Protein AF-0000000077157329 (afdb_homodimer)

Radius of gyration: 25.88 Å; Cα contacts (8 Å, |Δi|>4): 685; chains: 2; bounding box: 87×64×44 Å

Organism: Nitrosopumilus maritimus (strain SCM1) (NCBI:txid436308)

Nearest PDB structures (foldseek):
  1ob8-assembly2_B  TM=8.540E-01  e=1.069E-06  Saccharolobus solfataricus
  1ob9-assembly1_A-2  TM=8.347E-01  e=1.069E-06  Saccharolobus solfataricus
  1ob8-assembly1_A  TM=8.730E-01  e=2.863E-06  Saccharolobus solfataricus
  4tkd-assembly1_C  TM=6.634E-01  e=8.159E-06  Saccharolobus solfataricus P2
  3ebc-assembly1_A  TM=4.817E-01  e=4.711E-01  Haemophilus influenzae

Structure (mmCIF, N/CA/C/O backbone):
data_AF-0000000077157329-model_v1
#
loop_
_entity.id
_entity.type
_entity.pdbx_description
1 polymer 'Resolvase, Holliday junction-type'
#
loop_
_atom_site.group_PDB
_atom_site.id
_atom_site.type_symbol
_atom_site.label_atom_id
_atom_site.label_alt_id
_atom_site.label_comp_id
_atom_site.label_asym_id
_atom_site.label_entity_id
_atom_site.label_seq_id
_atom_site.pdbx_PDB_ins_code
_atom_site.Cartn_x
_atom_site.Cartn_y
_atom_site.Cartn_z
_atom_site.occupancy
_atom_site.B_iso_or_equiv
_atom_site.auth_seq_id
_atom_site.auth_comp_id
_atom_site.auth_asym_id
_atom_site.auth_atom_id
_atom_site.pdbx_PDB_model_num
ATOM 1 N N . MET A 1 1 ? 62.406 23.844 -23.891 1 28.19 1 MET A N 1
ATOM 2 C CA . MET A 1 1 ? 60.938 23.938 -23.719 1 28.19 1 MET A CA 1
ATOM 3 C C . MET A 1 1 ? 60.344 22.594 -23.359 1 28.19 1 MET A C 1
ATOM 5 O O . MET A 1 1 ? 60.188 21.719 -24.219 1 28.19 1 MET A O 1
ATOM 9 N N . ARG A 1 2 ? 60.594 22 -22.125 1 33.44 2 ARG A N 1
ATOM 10 C CA . ARG A 1 2 ? 60.188 20.688 -21.594 1 33.44 2 ARG A CA 1
ATOM 11 C C . ARG A 1 2 ? 58.688 20.594 -21.406 1 33.44 2 ARG A C 1
ATOM 13 O O . ARG A 1 2 ? 58.094 21.438 -20.75 1 33.44 2 ARG A O 1
ATOM 20 N N . SER A 1 3 ? 57.938 19.938 -22.391 1 34.59 3 SER A N 1
ATOM 21 C CA . SER A 1 3 ? 56.5 19.641 -22.453 1 34.59 3 SER A CA 1
ATOM 22 C C . SER A 1 3 ? 56.031 18.844 -21.25 1 34.59 3 SER A C 1
ATOM 24 O O . SER A 1 3 ? 56.562 17.75 -20.984 1 34.59 3 SER A O 1
ATOM 26 N N . ARG A 1 4 ? 55.594 19.469 -20.078 1 38.59 4 ARG A N 1
ATOM 27 C CA . ARG A 1 4 ? 54.969 18.891 -18.906 1 38.59 4 ARG A CA 1
ATOM 28 C C . ARG A 1 4 ? 53.688 18.141 -19.281 1 38.59 4 ARG A C 1
ATOM 30 O O . ARG A 1 4 ? 52.75 18.734 -19.766 1 38.59 4 ARG A O 1
ATOM 37 N N . THR A 1 5 ? 53.781 16.875 -19.797 1 37.41 5 THR A N 1
ATOM 38 C CA . THR A 1 5 ? 52.656 15.992 -20.047 1 37.41 5 THR A CA 1
ATOM 39 C C . THR A 1 5 ? 51.875 15.734 -18.766 1 37.41 5 THR A C 1
ATOM 41 O O . THR A 1 5 ? 52.406 15.172 -17.812 1 37.41 5 THR A O 1
ATOM 44 N N . VAL A 1 6 ? 50.969 16.625 -18.391 1 38.06 6 VAL A N 1
ATOM 45 C CA . VAL A 1 6 ? 50.031 16.422 -17.281 1 38.06 6 VAL A CA 1
ATOM 46 C C . VAL A 1 6 ? 49.25 15.125 -17.5 1 38.06 6 VAL A C 1
ATOM 48 O O . VAL A 1 6 ? 48.562 14.977 -18.5 1 38.06 6 VAL A O 1
ATOM 51 N N . THR A 1 7 ? 49.75 13.969 -17 1 36.75 7 THR A N 1
ATOM 52 C CA . THR A 1 7 ? 49.031 12.688 -16.953 1 36.75 7 THR A CA 1
ATOM 53 C C . THR A 1 7 ? 47.719 12.82 -16.172 1 36.75 7 THR A C 1
ATOM 55 O O . THR A 1 7 ? 47.75 13.102 -14.969 1 36.75 7 THR A O 1
ATOM 58 N N . ILE A 1 8 ? 46.688 13.305 -16.75 1 39.06 8 ILE A N 1
ATOM 59 C CA . ILE A 1 8 ? 45.344 13.266 -16.188 1 39.06 8 ILE A CA 1
ATOM 60 C C . ILE A 1 8 ? 45 11.844 -15.742 1 39.06 8 ILE A C 1
ATOM 62 O O . ILE A 1 8 ? 45.031 10.914 -16.562 1 39.06 8 ILE A O 1
ATOM 66 N N . SER A 1 9 ? 45.344 11.438 -14.523 1 31.28 9 SER A N 1
ATOM 67 C CA . SER A 1 9 ? 44.875 10.164 -13.984 1 31.28 9 SER A CA 1
ATOM 68 C C . SER A 1 9 ? 43.344 10.109 -13.984 1 31.28 9 SER A C 1
ATOM 70 O O . SER A 1 9 ? 42.688 11.008 -13.453 1 31.28 9 SER A O 1
ATOM 72 N N . LYS A 1 10 ? 42.75 9.578 -15.062 1 36 10 LYS A N 1
ATOM 73 C CA . LYS A 1 10 ? 41.344 9.266 -15.141 1 36 10 LYS A CA 1
ATOM 74 C C . LYS A 1 10 ? 40.844 8.609 -13.852 1 36 10 LYS A C 1
ATOM 76 O O . LYS A 1 10 ? 41.438 7.621 -13.391 1 36 10 LYS A O 1
ATOM 81 N N . LEU A 1 11 ? 40.281 9.312 -12.891 1 36.22 11 LEU A N 1
ATOM 82 C CA . LEU A 1 11 ? 39.531 8.773 -11.758 1 36.22 11 LEU A CA 1
ATOM 83 C C . LEU A 1 11 ? 38.719 7.543 -12.172 1 36.22 11 LEU A C 1
ATOM 85 O O . LEU A 1 11 ? 37.938 7.602 -13.109 1 36.22 11 LEU A O 1
ATOM 89 N N . SER A 1 12 ? 39.281 6.441 -11.945 1 33.22 12 SER A N 1
ATOM 90 C CA . SER A 1 12 ? 38.656 5.152 -12.219 1 33.22 12 SER A CA 1
ATOM 91 C C . SER A 1 12 ? 37.188 5.148 -11.797 1 33.22 12 SER A C 1
ATOM 93 O O . SER A 1 12 ? 36.875 5.586 -10.695 1 33.22 12 SER A O 1
ATOM 95 N N . LYS A 1 13 ? 36.281 5.391 -12.648 1 42.12 13 LYS A N 1
ATOM 96 C CA . LYS A 1 13 ? 34.875 5.082 -12.406 1 42.12 13 LYS A CA 1
ATOM 97 C C . LYS A 1 13 ? 34.719 3.934 -11.406 1 42.12 13 LYS A C 1
ATOM 99 O O . LYS A 1 13 ? 35.312 2.867 -11.594 1 42.12 13 LYS A O 1
ATOM 104 N N . LYS A 1 14 ? 34.5 4.219 -10.188 1 45.69 14 LYS A N 1
ATOM 105 C CA . LYS A 1 14 ? 34.188 3.189 -9.203 1 45.69 14 LYS A CA 1
ATOM 106 C C . LYS A 1 14 ? 33.375 2.047 -9.844 1 45.69 14 LYS A C 1
ATOM 108 O O . LYS A 1 14 ? 32.281 2.248 -10.328 1 45.69 14 LYS A O 1
ATOM 113 N N . THR A 1 15 ? 34 1.077 -10.539 1 44.94 15 THR A N 1
ATOM 114 C CA . THR A 1 15 ? 33.438 -0.143 -11.125 1 44.94 15 THR A CA 1
ATOM 115 C C . THR A 1 15 ? 32.531 -0.853 -10.148 1 44.94 15 THR A C 1
ATOM 117 O O . THR A 1 15 ? 32.938 -1.208 -9.039 1 44.94 15 THR A O 1
ATOM 120 N N . LYS A 1 16 ? 31.312 -0.569 -10.25 1 58.34 16 LYS A N 1
ATOM 121 C CA . LYS A 1 16 ? 30.406 -1.387 -9.453 1 58.34 16 LYS A CA 1
ATOM 122 C C . LYS A 1 16 ? 30.859 -2.842 -9.414 1 58.34 16 LYS A C 1
ATOM 124 O O . LYS A 1 16 ? 31.234 -3.408 -10.445 1 58.34 16 LYS A O 1
ATOM 129 N N . THR A 1 17 ? 31.203 -3.383 -8.211 1 65.62 17 THR A N 1
ATOM 130 C CA . THR A 1 17 ? 31.594 -4.77 -7.984 1 65.62 17 THR A CA 1
ATOM 131 C C . THR A 1 17 ? 30.562 -5.723 -8.578 1 65.62 17 THR A C 1
ATOM 133 O O . THR A 1 17 ? 29.422 -5.336 -8.812 1 65.62 17 THR A O 1
ATOM 136 N N . ASN A 1 18 ? 30.906 -6.715 -9.289 1 64.19 18 ASN A N 1
ATOM 137 C CA . ASN A 1 18 ? 30.078 -7.785 -9.828 1 64.19 18 ASN A CA 1
ATOM 138 C C . ASN A 1 18 ? 28.875 -8.07 -8.922 1 64.19 18 ASN A C 1
ATOM 140 O O . ASN A 1 18 ? 27.781 -8.352 -9.406 1 64.19 18 ASN A O 1
ATOM 144 N N . ASN A 1 19 ? 29.016 -7.828 -7.73 1 72.69 19 ASN A N 1
ATOM 145 C CA . ASN A 1 19 ? 27.953 -8.086 -6.758 1 72.69 19 ASN A CA 1
ATOM 146 C C . ASN A 1 19 ? 26.875 -7.02 -6.809 1 72.69 19 ASN A C 1
ATOM 148 O O . ASN A 1 19 ? 25.688 -7.324 -6.68 1 72.69 19 ASN A O 1
ATOM 152 N N . GLN A 1 20 ? 27.344 -5.848 -7.051 1 74.81 20 GLN A N 1
ATOM 153 C CA . GLN A 1 20 ? 26.391 -4.746 -7.125 1 74.81 20 GLN A CA 1
ATOM 154 C C . GLN A 1 20 ? 25.516 -4.84 -8.375 1 74.81 20 GLN A C 1
ATOM 156 O O . GLN A 1 20 ? 24.312 -4.57 -8.328 1 74.81 20 GLN A O 1
ATOM 161 N N . LYS A 1 21 ? 26.234 -5.227 -9.422 1 77.06 21 LYS A N 1
ATOM 162 C CA . LYS A 1 21 ? 25.5 -5.387 -10.68 1 77.06 21 LYS A CA 1
ATOM 163 C C . LYS A 1 21 ? 24.484 -6.512 -10.586 1 77.06 21 LYS A C 1
ATOM 165 O O . LYS A 1 21 ? 23.359 -6.375 -11.07 1 77.06 21 LYS A O 1
ATOM 170 N N . ALA A 1 22 ? 24.891 -7.605 -9.945 1 77.88 22 ALA A N 1
ATOM 171 C CA . ALA A 1 22 ? 24 -8.742 -9.773 1 77.88 22 ALA A CA 1
ATOM 172 C C . ALA A 1 22 ? 22.797 -8.367 -8.922 1 77.88 22 ALA A C 1
ATOM 174 O O . ALA A 1 22 ? 21.656 -8.773 -9.211 1 77.88 22 ALA A O 1
ATOM 175 N N . ALA A 1 23 ? 22.953 -7.617 -7.93 1 82.62 23 ALA A N 1
ATOM 176 C CA . ALA A 1 23 ? 21.875 -7.18 -7.047 1 82.62 23 ALA A CA 1
ATOM 177 C C . ALA A 1 23 ? 20.906 -6.27 -7.781 1 82.62 23 ALA A C 1
ATOM 179 O O . ALA A 1 23 ? 19.688 -6.375 -7.598 1 82.62 23 ALA A O 1
ATOM 180 N N . LYS A 1 24 ? 21.484 -5.449 -8.562 1 84.38 24 LYS A N 1
ATOM 181 C CA . LYS A 1 24 ? 20.641 -4.543 -9.344 1 84.38 24 LYS A CA 1
ATOM 182 C C . LYS A 1 24 ? 19.766 -5.312 -10.336 1 84.38 24 LYS A C 1
ATOM 184 O O . LYS A 1 24 ? 18.594 -5.004 -10.492 1 84.38 24 LYS A O 1
ATOM 189 N N . THR A 1 25 ? 20.344 -6.324 -10.953 1 84.25 25 THR A N 1
ATOM 190 C CA . THR A 1 25 ? 19.609 -7.152 -11.914 1 84.25 25 THR A CA 1
ATOM 191 C C . THR A 1 25 ? 18.484 -7.91 -11.219 1 84.25 25 THR A C 1
ATOM 193 O O . THR A 1 25 ? 17.391 -8.031 -11.766 1 84.25 25 THR A O 1
ATOM 196 N N . ARG A 1 26 ? 18.734 -8.391 -10.039 1 84 26 ARG A N 1
ATOM 197 C CA . ARG A 1 26 ? 17.719 -9.133 -9.281 1 84 26 ARG A CA 1
ATOM 198 C C . ARG A 1 26 ? 16.547 -8.227 -8.898 1 84 26 ARG A C 1
ATOM 200 O O . ARG A 1 26 ? 15.391 -8.641 -8.977 1 84 26 ARG A O 1
ATOM 207 N N . ARG A 1 27 ? 16.828 -7.023 -8.492 1 86.81 27 ARG A N 1
ATOM 208 C CA . ARG A 1 27 ? 15.789 -6.066 -8.109 1 86.81 27 ARG A CA 1
ATOM 209 C C . ARG A 1 27 ? 14.93 -5.684 -9.312 1 86.81 27 ARG A C 1
ATOM 211 O O . ARG A 1 27 ? 13.711 -5.57 -9.195 1 86.81 27 ARG A O 1
ATOM 218 N N . GLN A 1 28 ? 15.625 -5.527 -10.414 1 90.81 28 GLN A N 1
ATOM 219 C CA . GLN A 1 28 ? 14.914 -5.16 -11.633 1 90.81 28 GLN A CA 1
ATOM 220 C C . GLN A 1 28 ? 13.984 -6.281 -12.086 1 90.81 28 GLN A C 1
ATOM 222 O O . GLN A 1 28 ? 12.867 -6.023 -12.531 1 90.81 28 GLN A O 1
ATOM 227 N N . ARG A 1 29 ? 14.516 -7.469 -11.945 1 92.31 29 ARG A N 1
ATOM 228 C CA . ARG A 1 29 ? 13.711 -8.633 -12.312 1 92.31 29 ARG A CA 1
ATOM 229 C C . ARG A 1 29 ? 12.461 -8.734 -11.453 1 92.31 29 ARG A C 1
ATOM 231 O O . ARG A 1 29 ? 11.359 -8.969 -11.969 1 92.31 29 ARG A O 1
ATOM 238 N N . GLY A 1 30 ? 12.617 -8.602 -10.164 1 92.94 30 GLY A N 1
ATOM 239 C CA . GLY A 1 30 ? 11.477 -8.617 -9.266 1 92.94 30 GLY A CA 1
ATOM 240 C C . GLY A 1 30 ? 10.461 -7.539 -9.57 1 92.94 30 GLY A C 1
ATOM 241 O O . GLY A 1 30 ? 9.258 -7.805 -9.625 1 92.94 30 GLY A O 1
ATOM 242 N N . TYR A 1 31 ? 10.992 -6.395 -9.828 1 91.5 31 TYR A N 1
ATOM 243 C CA . TYR A 1 31 ? 10.117 -5.277 -10.172 1 91.5 31 TYR A CA 1
ATOM 244 C C . TYR A 1 31 ? 9.336 -5.574 -11.445 1 91.5 31 TYR A C 1
ATOM 246 O O . TYR A 1 31 ? 8.133 -5.32 -11.508 1 91.5 31 TYR A O 1
ATOM 254 N N . GLN A 1 32 ? 9.977 -6.023 -12.422 1 94.38 32 GLN A N 1
ATOM 255 C CA . GLN A 1 32 ? 9.344 -6.285 -13.711 1 94.38 32 GLN A CA 1
ATOM 256 C C . GLN A 1 32 ? 8.219 -7.309 -13.578 1 94.38 32 GLN A C 1
ATOM 258 O O . GLN A 1 32 ? 7.18 -7.188 -14.227 1 94.38 32 GLN A O 1
ATOM 263 N N . TRP A 1 33 ? 8.508 -8.273 -12.758 1 96.69 33 TRP A N 1
ATOM 264 C CA . TRP A 1 33 ? 7.48 -9.289 -12.578 1 96.69 33 TRP A CA 1
ATOM 265 C C . TRP A 1 33 ? 6.25 -8.711 -11.891 1 96.69 33 TRP A C 1
ATOM 267 O O . TRP A 1 33 ? 5.121 -8.938 -12.328 1 96.69 33 TRP A O 1
ATOM 277 N N . GLU A 1 34 ? 6.453 -7.902 -10.859 1 95.94 34 GLU A N 1
ATOM 278 C CA . GLU A 1 34 ? 5.348 -7.227 -10.188 1 95.94 34 GLU A CA 1
ATOM 279 C C . GLU A 1 34 ? 4.602 -6.305 -11.141 1 95.94 34 GLU A C 1
ATOM 281 O O . GLU A 1 34 ? 3.367 -6.285 -11.156 1 95.94 34 GLU A O 1
ATOM 286 N N . ASP A 1 35 ? 5.344 -5.625 -11.883 1 95.56 35 ASP A N 1
ATOM 287 C CA . ASP A 1 35 ? 4.758 -4.691 -12.844 1 95.56 35 ASP A CA 1
ATOM 288 C C . ASP A 1 35 ? 3.93 -5.426 -13.891 1 95.56 35 ASP A C 1
ATOM 290 O O . ASP A 1 35 ? 2.859 -4.957 -14.289 1 95.56 35 ASP A O 1
ATOM 294 N N . THR A 1 36 ? 4.422 -6.555 -14.344 1 97.38 36 THR A N 1
ATOM 295 C CA . THR A 1 36 ? 3.701 -7.379 -15.305 1 97.38 36 THR A CA 1
ATOM 296 C C . THR A 1 36 ? 2.363 -7.836 -14.734 1 97.38 36 THR A C 1
ATOM 298 O O . THR A 1 36 ? 1.333 -7.754 -15.406 1 97.38 36 THR A O 1
ATOM 301 N N . LEU A 1 37 ? 2.402 -8.266 -13.508 1 97.62 37 LEU A N 1
ATOM 302 C CA . LEU A 1 37 ? 1.166 -8.688 -12.852 1 97.62 37 LEU A CA 1
ATOM 303 C C . LEU A 1 37 ? 0.162 -7.543 -12.797 1 97.62 37 LEU A C 1
ATOM 305 O O . LEU A 1 37 ? -1.007 -7.715 -13.148 1 97.62 37 LEU A O 1
ATOM 309 N N . VAL A 1 38 ? 0.625 -6.422 -12.414 1 97.25 38 VAL A N 1
ATOM 310 C CA . VAL A 1 38 ? -0.227 -5.246 -12.289 1 97.25 38 VAL A CA 1
ATOM 311 C C . VAL A 1 38 ? -0.832 -4.895 -13.648 1 97.25 38 VAL A C 1
ATOM 313 O O . VAL A 1 38 ? -2.041 -4.684 -13.758 1 97.25 38 VAL A O 1
ATOM 316 N N . LYS A 1 39 ? -0.041 -4.852 -14.625 1 98.12 39 LYS A N 1
ATOM 317 C CA . LYS A 1 39 ? -0.504 -4.52 -15.969 1 98.12 39 LYS A CA 1
ATOM 318 C C . LYS A 1 39 ? -1.54 -5.527 -16.469 1 98.12 39 LYS A C 1
ATOM 320 O O . LYS A 1 39 ? -2.543 -5.148 -17.062 1 98.12 39 LYS A O 1
ATOM 325 N N . ARG A 1 40 ? -1.279 -6.758 -16.219 1 98.5 40 ARG A N 1
ATOM 326 C CA . ARG A 1 40 ? -2.197 -7.801 -16.688 1 98.5 40 ARG A CA 1
ATOM 327 C C . ARG A 1 40 ? -3.551 -7.676 -15.984 1 98.5 40 ARG A C 1
ATOM 329 O O . ARG A 1 40 ? -4.594 -7.77 -16.641 1 98.5 40 ARG A O 1
ATOM 336 N N . PHE A 1 41 ? -3.533 -7.414 -14.742 1 98.5 41 PHE A N 1
ATOM 337 C CA . PHE A 1 41 ? -4.793 -7.203 -14.039 1 98.5 41 PHE A CA 1
ATOM 338 C C . PHE A 1 41 ? -5.516 -5.977 -14.578 1 98.5 41 PHE A C 1
ATOM 340 O O . PHE A 1 41 ? -6.719 -6.027 -14.852 1 98.5 41 PHE A O 1
ATOM 347 N N . ASN A 1 42 ? -4.746 -4.914 -14.773 1 97.94 42 ASN A N 1
ATOM 348 C CA . ASN A 1 42 ? -5.352 -3.648 -15.18 1 97.94 42 ASN A CA 1
ATOM 349 C C . ASN A 1 42 ? -5.867 -3.703 -16.609 1 97.94 42 ASN A C 1
ATOM 351 O O . ASN A 1 42 ? -6.672 -2.863 -17.016 1 97.94 42 ASN A O 1
ATOM 355 N N . ALA A 1 43 ? -5.406 -4.668 -17.344 1 98.44 43 ALA A N 1
ATOM 356 C CA . ALA A 1 43 ? -5.902 -4.871 -18.703 1 98.44 43 ALA A CA 1
ATOM 357 C C . ALA A 1 43 ? -7.137 -5.77 -18.719 1 98.44 43 ALA A C 1
ATOM 359 O O . ALA A 1 43 ? -7.77 -5.961 -19.75 1 98.44 43 ALA A O 1
ATOM 360 N N . THR A 1 44 ? -7.449 -6.398 -17.609 1 98.12 44 THR A N 1
ATOM 361 C CA . THR A 1 44 ? -8.594 -7.293 -17.453 1 98.12 44 THR A CA 1
ATOM 362 C C . THR A 1 44 ? -9.82 -6.523 -16.984 1 98.12 44 THR A C 1
ATOM 364 O O . THR A 1 44 ? -9.75 -5.746 -16.031 1 98.12 44 THR A O 1
ATOM 367 N N . PRO A 1 45 ? -10.953 -6.734 -17.625 1 97.62 45 PRO A N 1
ATOM 368 C CA . PRO A 1 45 ? -12.156 -6 -17.234 1 97.62 45 PRO A CA 1
ATOM 369 C C . PRO A 1 45 ? -12.477 -6.164 -15.75 1 97.62 45 PRO A C 1
ATOM 371 O O . PRO A 1 45 ? -12.336 -7.258 -15.195 1 97.62 45 PRO A O 1
ATOM 374 N N . ASN A 1 46 ? -12.82 -5.094 -15.078 1 97.31 46 ASN A N 1
ATOM 375 C CA . ASN A 1 46 ? -13.352 -5 -13.727 1 97.31 46 ASN A CA 1
ATOM 376 C C . ASN A 1 46 ? -12.266 -5.223 -12.68 1 97.31 46 ASN A C 1
ATOM 378 O O . ASN A 1 46 ? -12.555 -5.289 -11.484 1 97.31 46 ASN A O 1
ATOM 382 N N . TRP A 1 47 ? -11.047 -5.457 -13.125 1 98.44 47 TRP A N 1
ATOM 383 C CA . TRP A 1 47 ? -9.945 -5.602 -12.188 1 98.44 47 TRP A CA 1
ATOM 384 C C . TRP A 1 47 ? -9.109 -4.324 -12.125 1 98.44 47 TRP A C 1
ATOM 386 O O . TRP A 1 47 ? -8.953 -3.629 -13.133 1 98.44 47 TRP A O 1
ATOM 396 N N . LYS A 1 48 ? -8.648 -4.004 -10.984 1 97.88 48 LYS A N 1
ATOM 397 C CA . LYS A 1 48 ? -7.637 -2.979 -10.734 1 97.88 48 LYS A CA 1
ATOM 398 C C . LYS A 1 48 ? -6.539 -3.504 -9.812 1 97.88 48 LYS A C 1
ATOM 400 O O . LYS A 1 48 ? -6.82 -4.191 -8.828 1 97.88 48 LYS A O 1
ATOM 405 N N . ALA A 1 49 ? -5.328 -3.189 -10.141 1 96.81 49 ALA A N 1
ATOM 406 C CA . ALA A 1 49 ? -4.219 -3.672 -9.328 1 96.81 49 ALA A CA 1
ATOM 407 C C . ALA A 1 49 ? -3.18 -2.576 -9.109 1 96.81 49 ALA A C 1
ATOM 409 O O . ALA A 1 49 ? -3.084 -1.636 -9.906 1 96.81 49 ALA A O 1
ATOM 410 N N . PHE A 1 50 ? -2.455 -2.771 -8.008 1 93.31 50 PHE A N 1
ATOM 411 C CA . PHE A 1 50 ? -1.41 -1.845 -7.59 1 93.31 50 PHE A CA 1
ATOM 412 C C . PHE A 1 50 ? -0.175 -2.6 -7.117 1 93.31 50 PHE A C 1
ATOM 414 O O . PHE A 1 50 ? -0.289 -3.617 -6.43 1 93.31 50 PHE A O 1
ATOM 421 N N . ARG A 1 51 ? 0.967 -2.053 -7.512 1 93.25 51 ARG A N 1
ATOM 422 C CA . ARG A 1 51 ? 2.191 -2.516 -6.867 1 93.25 51 ARG A CA 1
ATOM 423 C C . ARG A 1 51 ? 2.391 -1.833 -5.52 1 93.25 51 ARG A C 1
ATOM 425 O O . ARG A 1 51 ? 2.371 -0.604 -5.43 1 93.25 51 ARG A O 1
ATOM 432 N N . LEU A 1 52 ? 2.516 -2.607 -4.465 1 90.25 52 LEU A N 1
ATOM 433 C CA . LEU A 1 52 ? 2.705 -2.062 -3.125 1 90.25 52 LEU A CA 1
ATOM 434 C C . LEU A 1 52 ? 4.176 -2.088 -2.73 1 90.25 52 LEU A C 1
ATOM 436 O O . LEU A 1 52 ? 4.652 -1.188 -2.035 1 90.25 52 LEU A O 1
ATOM 440 N N . GLY A 1 53 ? 5.059 -3.305 -3.189 1 72.12 53 GLY A N 1
ATOM 441 C CA . GLY A 1 53 ? 6.395 -3.783 -2.885 1 72.12 53 GLY A CA 1
ATOM 442 C C . GLY A 1 53 ? 7.352 -2.674 -2.488 1 72.12 53 GLY A C 1
ATOM 443 O O . GLY A 1 53 ? 8.289 -2.367 -3.221 1 72.12 53 GLY A O 1
ATOM 444 N N . SER A 1 54 ? 6.809 -1.707 -1.611 1 59 54 SER A N 1
ATOM 445 C CA . SER A 1 54 ? 7.781 -0.787 -1.028 1 59 54 SER A CA 1
ATOM 446 C C . SER A 1 54 ? 8.625 -1.477 0.039 1 59 54 SER A C 1
ATOM 448 O O . SER A 1 54 ? 8.242 -2.527 0.557 1 59 54 SER A O 1
ATOM 450 N N . PRO A 1 55 ? 9.906 -1.118 0.167 1 55.28 55 PRO A N 1
ATOM 451 C CA . PRO A 1 55 ? 10.797 -1.654 1.196 1 55.28 55 PRO A CA 1
ATOM 452 C C . PRO A 1 55 ? 10.086 -1.899 2.525 1 55.28 55 PRO A C 1
ATOM 454 O O . PRO A 1 55 ? 10.664 -2.504 3.434 1 55.28 55 PRO A O 1
ATOM 457 N N . SER A 1 56 ? 8.797 -1.449 2.523 1 55.78 56 SER A N 1
ATOM 458 C CA . SER A 1 56 ? 8.211 -1.631 3.846 1 55.78 56 SER A CA 1
ATOM 459 C C . SER A 1 56 ? 7.914 -3.102 4.125 1 55.78 56 SER A C 1
ATOM 461 O O . SER A 1 56 ? 7.383 -3.807 3.262 1 55.78 56 SER A O 1
ATOM 463 N N . ILE A 1 57 ? 8.383 -3.598 5.246 1 62.44 57 ILE A N 1
ATOM 464 C CA . ILE A 1 57 ? 8.32 -4.957 5.766 1 62.44 57 ILE A CA 1
ATOM 465 C C . ILE A 1 57 ? 6.863 -5.371 5.965 1 62.44 57 ILE A C 1
ATOM 467 O O . ILE A 1 57 ? 6.57 -6.539 6.23 1 62.44 57 ILE A O 1
ATOM 471 N N . ALA A 1 58 ? 5.836 -4.473 5.48 1 76.56 58 ALA A N 1
ATOM 472 C CA . ALA A 1 58 ? 4.512 -4.887 5.934 1 76.56 58 ALA A CA 1
ATOM 473 C C . ALA A 1 58 ? 3.531 -4.961 4.766 1 76.56 58 ALA A C 1
ATOM 475 O O . ALA A 1 58 ? 2.318 -5.062 4.969 1 76.56 58 ALA A O 1
ATOM 476 N N . LEU A 1 59 ? 4.102 -4.961 3.564 1 90.44 59 LEU A N 1
ATOM 477 C CA . LEU A 1 59 ? 3.172 -4.879 2.443 1 90.44 59 LEU A CA 1
ATOM 478 C C . LEU A 1 59 ? 3.324 -6.082 1.522 1 90.44 59 LEU A C 1
ATOM 480 O O . LEU A 1 59 ? 4.438 -6.551 1.284 1 90.44 59 LEU A O 1
ATOM 484 N N . PRO A 1 60 ? 2.164 -6.547 1.001 1 94.5 60 PRO A N 1
ATOM 485 C CA . PRO A 1 60 ? 2.305 -7.438 -0.155 1 94.5 60 PRO A CA 1
ATOM 486 C C . PRO A 1 60 ? 2.971 -6.754 -1.348 1 94.5 60 PRO A C 1
ATOM 488 O O . PRO A 1 60 ? 3.115 -5.527 -1.359 1 94.5 60 PRO A O 1
ATOM 491 N N . ASP A 1 61 ? 3.361 -7.598 -2.328 1 94.38 61 ASP A N 1
ATOM 492 C CA . ASP A 1 61 ? 3.988 -7.031 -3.52 1 94.38 61 ASP A CA 1
ATOM 493 C C . ASP A 1 61 ? 2.947 -6.383 -4.43 1 94.38 61 ASP A C 1
ATOM 495 O O . ASP A 1 61 ? 3.197 -5.324 -5.012 1 94.38 61 ASP A O 1
ATOM 499 N N . VAL A 1 62 ? 1.827 -7 -4.551 1 95.56 62 VAL A N 1
ATOM 500 C CA . VAL A 1 62 ? 0.773 -6.539 -5.449 1 95.56 62 VAL A CA 1
ATOM 501 C C . VAL A 1 62 ? -0.587 -6.699 -4.777 1 95.56 62 VAL A C 1
ATOM 503 O O . VAL A 1 62 ? -0.829 -7.688 -4.078 1 95.56 62 VAL A O 1
ATOM 506 N N . LEU A 1 63 ? -1.456 -5.766 -4.961 1 96.69 63 LEU A N 1
ATOM 507 C CA . LEU A 1 63 ? -2.859 -5.812 -4.566 1 96.69 63 LEU A CA 1
ATOM 508 C C . LEU A 1 63 ? -3.771 -5.711 -5.785 1 96.69 63 LEU A C 1
ATOM 510 O O . LEU A 1 63 ? -3.6 -4.824 -6.621 1 96.69 63 LEU A O 1
ATOM 514 N N . ALA A 1 64 ? -4.68 -6.664 -5.938 1 98.31 64 ALA A N 1
ATOM 515 C CA . ALA A 1 64 ? -5.652 -6.637 -7.027 1 98.31 64 ALA A CA 1
ATOM 516 C C . ALA A 1 64 ? -7.074 -6.754 -6.492 1 98.31 64 ALA A C 1
ATOM 518 O O . ALA A 1 64 ? -7.348 -7.559 -5.602 1 98.31 64 ALA A O 1
ATOM 519 N N . VAL A 1 65 ? -7.973 -5.91 -7.07 1 98.5 65 VAL A N 1
ATOM 520 C CA . VAL A 1 65 ? -9.344 -5.918 -6.566 1 98.5 65 VAL A CA 1
ATOM 521 C C . VAL A 1 65 ? -10.328 -5.961 -7.734 1 98.5 65 VAL A C 1
ATOM 523 O O . VAL A 1 65 ? -10.016 -5.488 -8.828 1 98.5 65 VAL A O 1
ATOM 526 N N . ASN A 1 66 ? -11.383 -6.613 -7.559 1 98.5 66 ASN A N 1
ATOM 527 C CA . ASN A 1 66 ? -12.57 -6.66 -8.398 1 98.5 66 ASN A CA 1
ATOM 528 C C . ASN A 1 66 ? -13.844 -6.445 -7.586 1 98.5 66 ASN A C 1
ATOM 530 O O . ASN A 1 66 ? -14.32 -7.359 -6.91 1 98.5 66 ASN A O 1
ATOM 534 N N . THR A 1 67 ? -14.398 -5.289 -7.656 1 97.62 67 THR A N 1
ATOM 535 C CA . THR A 1 67 ? -15.539 -4.934 -6.824 1 97.62 67 THR A CA 1
ATOM 536 C C . THR A 1 67 ? -16.781 -5.719 -7.238 1 97.62 67 THR A C 1
ATOM 538 O O . THR A 1 67 ? -17.531 -6.195 -6.391 1 97.62 67 THR A O 1
ATOM 541 N N . GLU A 1 68 ? -16.969 -5.84 -8.508 1 97.75 68 GLU A N 1
ATOM 542 C CA . GLU A 1 68 ? -18.156 -6.527 -9.031 1 97.75 68 GLU A CA 1
ATOM 543 C C . GLU A 1 68 ? -18.25 -7.953 -8.492 1 97.75 68 GLU A C 1
ATOM 545 O O . GLU A 1 68 ? -19.312 -8.398 -8.078 1 97.75 68 GLU A O 1
ATOM 550 N N . ASP A 1 69 ? -17.125 -8.609 -8.422 1 97.75 69 ASP A N 1
ATOM 551 C CA . ASP A 1 69 ? -17.078 -9.984 -7.938 1 97.75 69 ASP A CA 1
ATOM 552 C C . ASP A 1 69 ? -16.781 -10.031 -6.438 1 97.75 69 ASP A C 1
ATOM 554 O O . ASP A 1 69 ? -16.641 -11.109 -5.859 1 97.75 69 ASP A O 1
ATOM 558 N N . SER A 1 70 ? -16.641 -8.859 -5.82 1 98.38 70 SER A N 1
ATOM 559 C CA . SER A 1 70 ? -16.234 -8.766 -4.422 1 98.38 70 SER A CA 1
ATOM 560 C C . SER A 1 70 ? -14.992 -9.602 -4.148 1 98.38 70 SER A C 1
ATOM 562 O O . SER A 1 70 ? -14.969 -10.406 -3.217 1 98.38 70 SER A O 1
ATOM 564 N N . ALA A 1 71 ? -13.977 -9.375 -4.961 1 98.62 71 ALA A N 1
ATOM 565 C CA . ALA A 1 71 ? -12.75 -10.172 -4.867 1 98.62 71 ALA A CA 1
ATOM 566 C C . ALA A 1 71 ? -11.539 -9.289 -4.586 1 98.62 71 ALA A C 1
ATOM 568 O O . ALA A 1 71 ? -11.438 -8.18 -5.113 1 98.62 71 ALA A O 1
ATOM 569 N N . ILE A 1 72 ? -10.68 -9.75 -3.758 1 98.62 72 ILE A N 1
ATOM 570 C CA . ILE A 1 72 ? -9.398 -9.102 -3.504 1 98.62 72 ILE A CA 1
ATOM 571 C C . ILE A 1 72 ? -8.289 -10.156 -3.463 1 98.62 72 ILE A C 1
ATOM 573 O O . ILE A 1 72 ? -8.445 -11.203 -2.832 1 98.62 72 ILE A O 1
ATOM 577 N N . PHE A 1 73 ? -7.191 -9.898 -4.195 1 98.75 73 PHE A N 1
ATOM 578 C CA . PHE A 1 73 ? -6.004 -10.742 -4.176 1 98.75 73 PHE A CA 1
ATOM 579 C C . PHE A 1 73 ? -4.816 -9.992 -3.59 1 98.75 73 PHE A C 1
ATOM 581 O O . PHE A 1 73 ? -4.484 -8.891 -4.047 1 98.75 73 PHE A O 1
ATOM 588 N N . THR A 1 74 ? -4.242 -10.516 -2.549 1 98.06 74 THR A N 1
ATOM 589 C CA . THR A 1 74 ? -2.908 -10.109 -2.121 1 98.06 74 THR A CA 1
ATOM 590 C C . THR A 1 74 ? -1.846 -11.047 -2.691 1 98.06 74 THR A C 1
ATOM 592 O O . THR A 1 74 ? -1.965 -12.266 -2.58 1 98.06 74 THR A O 1
ATOM 595 N N . ILE A 1 75 ? -0.792 -10.461 -3.283 1 98 75 ILE A N 1
ATOM 596 C CA . ILE A 1 75 ? 0.054 -11.305 -4.121 1 98 75 ILE A CA 1
ATOM 597 C C . ILE A 1 75 ? 1.517 -11.125 -3.721 1 98 75 ILE A C 1
ATOM 599 O O . ILE A 1 75 ? 2.016 -10 -3.643 1 98 75 ILE A O 1
ATOM 603 N N . GLU A 1 76 ? 2.145 -12.219 -3.396 1 97.12 76 GLU A N 1
ATOM 604 C CA . GLU A 1 76 ? 3.598 -12.297 -3.289 1 97.12 76 GLU A CA 1
ATOM 605 C C . GLU A 1 76 ? 4.219 -12.844 -4.57 1 97.12 76 GLU A C 1
ATOM 607 O O . GLU A 1 76 ? 3.92 -13.961 -4.984 1 97.12 76 GLU A O 1
ATOM 612 N N . ALA A 1 77 ? 5.082 -12.016 -5.172 1 97.19 77 ALA A N 1
ATOM 613 C CA . ALA A 1 77 ? 5.617 -12.352 -6.488 1 97.19 77 ALA A CA 1
ATOM 614 C C . ALA A 1 77 ? 7.094 -12.734 -6.402 1 97.19 77 ALA A C 1
ATOM 616 O O . ALA A 1 77 ? 7.887 -12.031 -5.777 1 97.19 77 ALA A O 1
ATOM 617 N N . LYS A 1 78 ? 7.449 -13.922 -6.961 1 97.06 78 LYS A N 1
ATOM 618 C CA . LYS A 1 78 ? 8.828 -14.391 -7.059 1 97.06 78 LYS A CA 1
ATOM 619 C C . LYS A 1 78 ? 9.203 -14.703 -8.508 1 97.06 78 LYS A C 1
ATOM 621 O O . LYS A 1 78 ? 8.438 -15.352 -9.227 1 97.06 78 LYS A O 1
ATOM 626 N N . SER A 1 79 ? 10.328 -14.125 -8.898 1 97.31 79 SER A N 1
ATOM 627 C CA . SER A 1 79 ? 10.867 -14.445 -10.219 1 97.31 79 SER A CA 1
ATOM 628 C C . SER A 1 79 ? 12.359 -14.75 -10.156 1 97.31 79 SER A C 1
ATOM 630 O O . SER A 1 79 ? 13.07 -14.211 -9.305 1 97.31 79 SER A O 1
ATOM 632 N N . GLY A 1 80 ? 12.711 -15.672 -11.055 1 96.44 80 GLY A N 1
ATOM 633 C CA . GLY A 1 80 ? 14.133 -15.953 -11.039 1 96.44 80 GLY A CA 1
ATOM 634 C C . GLY A 1 80 ? 14.555 -16.969 -12.086 1 96.44 80 GLY A C 1
ATOM 635 O O . GLY A 1 80 ? 13.711 -17.484 -12.836 1 96.44 80 GLY A O 1
ATOM 636 N N . THR A 1 81 ? 15.875 -17.234 -12.062 1 95.81 81 THR A N 1
ATOM 637 C CA . THR A 1 81 ? 16.469 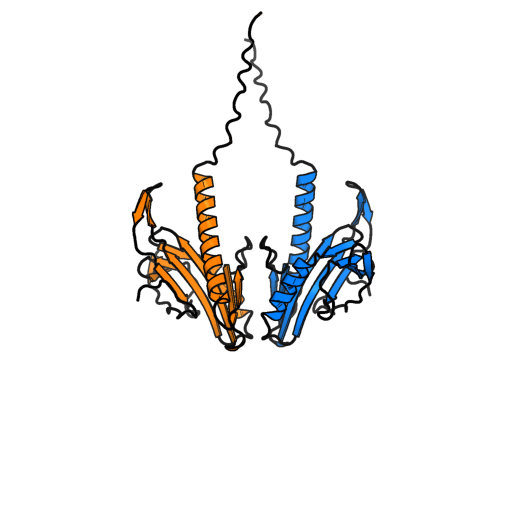-18.141 -13.039 1 95.81 81 THR A CA 1
ATOM 638 C C . THR A 1 81 ? 16.797 -19.484 -12.398 1 95.81 81 THR A C 1
ATOM 640 O O . THR A 1 81 ? 17.188 -20.438 -13.086 1 95.81 81 THR A O 1
ATOM 643 N N . SER A 1 82 ? 16.578 -19.578 -11.094 1 95.5 82 SER A N 1
ATOM 644 C CA . SER A 1 82 ? 16.844 -20.844 -10.391 1 95.5 82 SER A CA 1
ATOM 645 C C . SER A 1 82 ? 15.734 -21.859 -10.656 1 95.5 82 SER A C 1
ATOM 647 O O . SER A 1 82 ? 14.75 -21.547 -11.336 1 95.5 82 SER A O 1
ATOM 649 N N . THR A 1 83 ? 16.062 -23.094 -10.203 1 96.69 83 THR A N 1
ATOM 650 C CA . THR A 1 83 ? 15.078 -24.156 -10.375 1 96.69 83 THR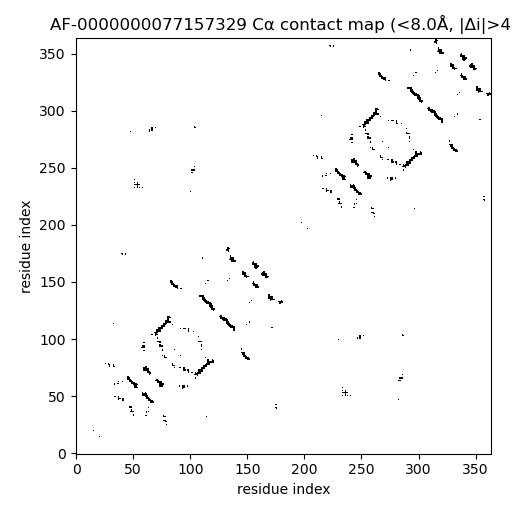 A CA 1
ATOM 651 C C . THR A 1 83 ? 14.109 -24.203 -9.195 1 96.69 83 THR A C 1
ATOM 653 O O . THR A 1 83 ? 13.195 -25.031 -9.164 1 96.69 83 THR A O 1
ATOM 656 N N . SER A 1 84 ? 14.305 -23.359 -8.211 1 97.12 84 SER A N 1
ATOM 657 C CA . SER A 1 84 ? 13.445 -23.234 -7.043 1 97.12 84 SER A CA 1
ATOM 658 C C . SER A 1 84 ? 13.359 -21.781 -6.578 1 97.12 84 SER A C 1
ATOM 660 O O . SER A 1 84 ? 14.359 -21.062 -6.594 1 97.12 84 SER A O 1
ATOM 662 N N . LEU A 1 85 ? 12.195 -21.375 -6.242 1 97.75 85 LEU A N 1
ATOM 663 C CA . LEU A 1 85 ? 11.953 -20.016 -5.75 1 97.75 85 LEU A CA 1
ATOM 664 C C . LEU A 1 85 ? 11.344 -20.047 -4.355 1 97.75 85 LEU A C 1
ATOM 666 O O . LEU A 1 85 ? 10.242 -20.562 -4.164 1 97.75 85 LEU A O 1
ATOM 670 N N . PRO A 1 86 ? 12.008 -19.516 -3.416 1 96.94 86 PRO A N 1
ATOM 671 C CA . PRO A 1 86 ? 11.5 -19.531 -2.043 1 96.94 86 PRO A CA 1
ATOM 672 C C . PRO A 1 86 ? 10.562 -18.359 -1.742 1 96.94 86 PRO A C 1
ATOM 674 O O . PRO A 1 86 ? 10.711 -17.281 -2.32 1 96.94 86 PRO A O 1
ATOM 677 N N . VAL A 1 87 ? 9.625 -18.562 -0.878 1 96.75 87 VAL A N 1
ATOM 678 C CA . VAL A 1 87 ? 8.797 -17.547 -0.258 1 96.75 87 VAL A CA 1
ATOM 679 C C . VAL A 1 87 ? 8.898 -17.641 1.263 1 96.75 87 VAL A C 1
ATOM 681 O O . VAL A 1 87 ? 8.383 -18.578 1.866 1 96.75 87 VAL A O 1
ATOM 684 N N . PRO A 1 88 ? 9.539 -16.719 1.856 1 95.12 88 PRO A N 1
ATOM 685 C CA . PRO A 1 88 ? 9.617 -16.719 3.318 1 95.12 88 PRO A CA 1
ATOM 686 C C . PRO A 1 88 ? 8.25 -16.625 3.982 1 95.12 88 PRO A C 1
ATOM 688 O O . PRO A 1 88 ? 7.355 -15.945 3.463 1 95.12 88 PRO A O 1
ATOM 691 N N . TYR A 1 89 ? 8.109 -17.203 5.188 1 95.81 89 TYR A N 1
ATOM 692 C CA . TYR A 1 89 ? 6.832 -17.281 5.883 1 95.81 89 TYR A CA 1
ATOM 693 C C . TYR A 1 89 ? 6.285 -15.898 6.168 1 95.81 89 TYR A C 1
ATOM 695 O O . TYR A 1 89 ? 5.07 -15.68 6.141 1 95.81 89 TYR A O 1
ATOM 703 N N . ASP A 1 90 ? 7.16 -14.961 6.52 1 94.62 90 ASP A N 1
ATOM 704 C CA . ASP A 1 90 ? 6.723 -13.625 6.918 1 94.62 90 ASP A CA 1
ATOM 705 C C . ASP A 1 90 ? 6.031 -12.906 5.758 1 94.62 90 ASP A C 1
ATOM 707 O O . ASP A 1 90 ? 5.152 -12.07 5.977 1 94.62 90 ASP A O 1
ATOM 711 N N . GLN A 1 91 ? 6.434 -13.172 4.508 1 95.06 91 GLN A N 1
ATOM 712 C CA . GLN A 1 91 ? 5.793 -12.57 3.342 1 95.06 91 GLN A CA 1
ATOM 713 C C . GLN A 1 91 ? 4.398 -13.141 3.121 1 95.06 91 GLN A C 1
ATOM 715 O O . GLN A 1 91 ? 3.494 -12.438 2.668 1 95.06 91 GLN A O 1
ATOM 720 N N . ILE A 1 92 ? 4.266 -14.375 3.457 1 96.38 92 ILE A N 1
ATOM 721 C CA . ILE A 1 92 ? 2.945 -14.992 3.391 1 96.38 92 ILE A CA 1
ATOM 722 C C . ILE A 1 92 ? 2.039 -14.398 4.465 1 96.38 92 ILE A C 1
ATOM 724 O O . ILE A 1 92 ? 0.887 -14.055 4.195 1 96.38 92 ILE A O 1
ATOM 728 N N . GLU A 1 93 ? 2.6 -14.258 5.613 1 95.5 93 GLU A N 1
ATOM 729 C CA . GLU A 1 93 ? 1.861 -13.688 6.738 1 95.5 93 GLU A CA 1
ATOM 730 C C . GLU A 1 93 ? 1.358 -12.289 6.414 1 95.5 93 GLU A C 1
ATOM 732 O O . GLU A 1 93 ? 0.226 -11.93 6.75 1 95.5 93 GLU A O 1
ATOM 737 N N . ARG A 1 94 ? 2.184 -11.547 5.77 1 94 94 ARG A N 1
ATOM 738 C CA . ARG A 1 94 ? 1.809 -10.18 5.406 1 94 94 ARG A CA 1
ATOM 739 C C . ARG A 1 94 ? 0.619 -10.18 4.453 1 94 94 ARG A C 1
ATOM 741 O O . ARG A 1 94 ? -0.324 -9.406 4.633 1 94 94 ARG A O 1
ATOM 748 N N . CYS A 1 95 ? 0.694 -11.039 3.508 1 96.31 95 CYS A N 1
ATOM 749 C CA . CYS A 1 95 ? -0.415 -11.141 2.568 1 96.31 95 CYS A CA 1
ATOM 750 C C . CYS A 1 95 ? -1.698 -11.547 3.279 1 96.31 95 CYS A C 1
ATOM 752 O O . CYS A 1 95 ? -2.771 -11.016 2.99 1 96.31 95 CYS A O 1
ATOM 754 N N . LEU A 1 96 ? -1.528 -12.477 4.211 1 97 96 LEU A N 1
ATOM 755 C CA . LEU A 1 96 ? -2.686 -12.969 4.949 1 97 96 LEU A CA 1
ATOM 756 C C . LEU A 1 96 ? -3.303 -11.859 5.797 1 97 96 LEU A C 1
ATOM 758 O O . LEU A 1 96 ? -4.527 -11.75 5.879 1 97 96 LEU A O 1
ATOM 762 N N . GLU A 1 97 ? -2.459 -11.102 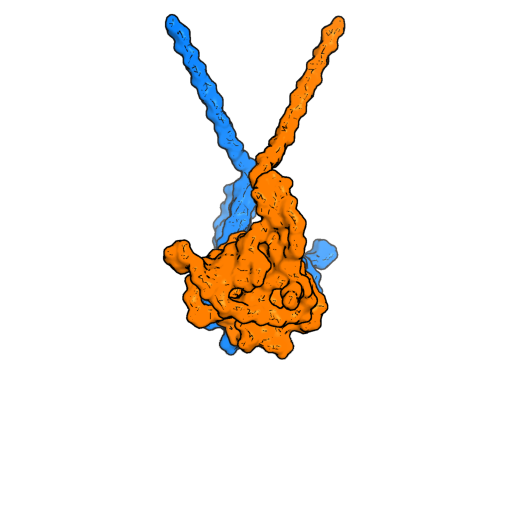6.359 1 95.25 97 GLU A N 1
ATOM 763 C CA . GLU A 1 97 ? -2.941 -10 7.188 1 95.25 97 GLU A CA 1
ATOM 764 C C . GLU A 1 97 ? -3.791 -9.023 6.371 1 95.25 97 GLU A C 1
ATOM 766 O O . GLU A 1 97 ? -4.852 -8.586 6.824 1 95.25 97 GLU A O 1
ATOM 771 N N . TRP A 1 98 ? -3.383 -8.758 5.203 1 95.75 98 TRP A N 1
ATOM 772 C CA . TRP A 1 98 ? -4.137 -7.852 4.344 1 95.75 98 TRP A CA 1
ATOM 773 C C . TRP A 1 98 ? -5.449 -8.484 3.902 1 95.75 98 TRP A C 1
ATOM 775 O O . TRP A 1 98 ? -6.492 -7.828 3.904 1 95.75 98 TRP A O 1
ATOM 785 N N . ALA A 1 99 ? -5.336 -9.703 3.541 1 96.88 99 ALA A N 1
ATOM 786 C CA . ALA A 1 99 ? -6.555 -10.398 3.139 1 96.88 99 ALA A CA 1
ATOM 787 C C . ALA A 1 99 ? -7.578 -10.414 4.27 1 96.88 99 ALA A C 1
ATOM 789 O O . ALA A 1 99 ? -8.773 -10.234 4.035 1 96.88 99 ALA A O 1
ATOM 790 N N . LYS A 1 100 ? -7.105 -10.602 5.453 1 96 100 LYS A N 1
ATOM 791 C CA . LYS A 1 100 ? -7.984 -10.648 6.617 1 96 100 LYS A CA 1
ATOM 792 C C . LYS A 1 100 ? -8.555 -9.266 6.934 1 96 100 LYS A C 1
ATOM 794 O O . LYS A 1 100 ? -9.688 -9.148 7.398 1 96 100 LYS A O 1
ATOM 799 N N . THR A 1 101 ? -7.785 -8.273 6.668 1 96.19 101 THR A N 1
ATOM 800 C CA . THR A 1 101 ? -8.18 -6.902 6.961 1 96.19 101 THR A CA 1
ATOM 801 C C . THR A 1 101 ? -9.312 -6.453 6.035 1 96.19 101 THR A C 1
ATOM 803 O O . THR A 1 101 ? -10.266 -5.809 6.473 1 96.19 101 THR A O 1
ATOM 806 N N . PHE A 1 102 ? -9.203 -6.824 4.785 1 97.5 102 PHE A N 1
ATOM 807 C CA . PHE A 1 102 ? -10.195 -6.391 3.805 1 97.5 102 PHE A CA 1
ATOM 808 C C . PHE A 1 102 ? -11.336 -7.395 3.707 1 97.5 102 PHE A C 1
ATOM 810 O O . PHE A 1 102 ? -11.656 -7.871 2.619 1 97.5 102 PHE A O 1
ATOM 817 N N . ASP A 1 103 ? -11.961 -7.57 4.82 1 96.75 103 ASP A N 1
ATOM 818 C CA . ASP A 1 103 ? -12.953 -8.633 4.926 1 96.75 103 ASP A CA 1
ATOM 819 C C . ASP A 1 103 ? -14.305 -8.172 4.375 1 96.75 103 ASP A C 1
ATOM 821 O O . ASP A 1 103 ? -15.273 -8.938 4.387 1 96.75 103 ASP A O 1
ATOM 825 N N . ILE A 1 104 ? -14.352 -7 3.83 1 97.75 104 ILE A N 1
ATOM 826 C CA . ILE A 1 104 ? -15.547 -6.562 3.115 1 97.75 104 ILE A CA 1
ATOM 827 C C . ILE A 1 104 ? -15.672 -7.328 1.802 1 97.75 104 ILE A C 1
ATOM 829 O O . ILE A 1 104 ? -16.766 -7.465 1.259 1 97.75 104 ILE A O 1
ATOM 833 N N . TYR A 1 105 ? -14.562 -7.793 1.311 1 98.12 105 TYR A N 1
ATOM 834 C CA . TYR A 1 105 ? -14.555 -8.633 0.118 1 98.12 105 TYR A CA 1
ATOM 835 C C . TYR A 1 105 ? -14.883 -10.078 0.465 1 98.12 105 TYR A C 1
ATOM 837 O O . TYR A 1 105 ? -14.352 -10.625 1.43 1 98.12 105 TYR A O 1
ATOM 845 N N . LYS A 1 106 ? -15.703 -10.625 -0.344 1 98.25 106 LYS A N 1
ATOM 846 C CA . LYS A 1 106 ? -16.141 -11.992 -0.078 1 98.25 106 LYS A CA 1
ATOM 847 C C . LYS A 1 106 ? -15.102 -13.008 -0.536 1 98.25 106 LYS A C 1
ATOM 849 O O . LYS A 1 106 ? -14.828 -13.984 0.162 1 98.25 106 LYS A O 1
ATOM 854 N N . LYS A 1 107 ? -14.578 -12.742 -1.691 1 98.31 107 LYS A N 1
ATOM 855 C CA . LYS A 1 107 ? -13.547 -13.609 -2.24 1 98.31 107 LYS A CA 1
ATOM 856 C C . LYS A 1 107 ? -12.156 -13.039 -1.986 1 98.31 107 LYS A C 1
ATOM 858 O O . LYS A 1 107 ? -11.742 -12.078 -2.641 1 98.31 107 LYS A O 1
ATOM 863 N N . ARG A 1 108 ? -11.445 -13.633 -1.034 1 98.56 108 ARG A N 1
ATOM 864 C CA . ARG A 1 108 ? -10.109 -13.172 -0.671 1 98.56 108 ARG A CA 1
ATOM 865 C C . ARG A 1 108 ? -9.078 -14.273 -0.884 1 98.56 108 ARG A C 1
ATOM 867 O O . ARG A 1 108 ? -9.219 -15.375 -0.348 1 98.56 108 ARG A O 1
ATOM 874 N N . LYS A 1 109 ? -8.094 -13.961 -1.696 1 98.5 109 LYS A N 1
ATOM 875 C CA . LYS A 1 109 ? -7.062 -14.953 -1.98 1 98.5 109 LYS A CA 1
ATOM 876 C C . LYS A 1 109 ? -5.668 -14.391 -1.726 1 98.5 109 LYS A C 1
ATOM 878 O O . LYS A 1 109 ? -5.383 -13.242 -2.07 1 98.5 109 LYS A O 1
ATOM 883 N N . VAL A 1 110 ? -4.883 -15.164 -1.054 1 98.5 110 VAL A N 1
ATOM 884 C CA . VAL A 1 110 ? -3.441 -14.93 -1.009 1 98.5 110 VAL A CA 1
ATOM 885 C C . VAL A 1 110 ? -2.758 -15.719 -2.125 1 98.5 110 VAL A C 1
ATOM 887 O O . VAL A 1 110 ? -2.756 -16.953 -2.109 1 98.5 110 VAL A O 1
ATOM 890 N N . LEU A 1 111 ? -2.18 -15 -3.061 1 98.56 111 LEU A N 1
ATOM 891 C CA . LEU A 1 111 ? -1.601 -15.641 -4.234 1 98.56 111 LEU A CA 1
ATOM 892 C C . LEU A 1 111 ? -0.077 -15.594 -4.188 1 98.56 111 LEU A C 1
ATOM 894 O O . LEU A 1 111 ? 0.506 -14.531 -3.955 1 98.56 111 LEU A O 1
ATOM 898 N N . LEU A 1 112 ? 0.492 -16.703 -4.34 1 98.38 112 LEU A N 1
ATOM 899 C CA . LEU A 1 112 ? 1.922 -16.797 -4.613 1 98.38 112 LEU A CA 1
ATOM 900 C C . LEU A 1 112 ? 2.182 -16.938 -6.113 1 98.38 112 LEU A C 1
ATOM 902 O O . LEU A 1 112 ? 1.85 -17.953 -6.719 1 98.38 112 LEU A O 1
ATOM 906 N N . ALA A 1 113 ? 2.703 -15.875 -6.656 1 98.44 113 ALA A N 1
ATOM 907 C CA . ALA A 1 113 ? 2.918 -15.836 -8.102 1 98.44 113 ALA A CA 1
ATOM 908 C C . ALA A 1 113 ? 4.387 -16.078 -8.445 1 98.44 113 ALA A C 1
ATOM 910 O O . ALA A 1 113 ? 5.258 -15.305 -8.039 1 98.44 113 ALA A O 1
ATOM 911 N N . PHE A 1 114 ? 4.629 -17.094 -9.203 1 98.38 114 PHE A N 1
ATOM 912 C CA . PHE A 1 114 ? 5.992 -17.469 -9.555 1 98.38 114 PHE A CA 1
ATOM 913 C C . PHE A 1 114 ? 6.234 -17.328 -11.047 1 98.38 114 PHE A C 1
ATOM 915 O O . PHE A 1 114 ? 5.371 -17.672 -11.859 1 98.38 114 PHE A O 1
ATOM 922 N N . LYS A 1 115 ? 7.371 -16.828 -11.359 1 98 115 LYS A N 1
ATOM 923 C CA . LYS A 1 115 ? 7.852 -16.797 -12.734 1 98 115 LYS A CA 1
ATOM 924 C C . LYS A 1 115 ? 9.266 -17.359 -12.836 1 98 115 LYS A C 1
ATOM 926 O O . LYS A 1 115 ? 10.219 -16.734 -12.367 1 98 115 LYS A O 1
ATOM 931 N N . PHE A 1 116 ? 9.383 -18.516 -13.438 1 97.44 116 PHE A N 1
ATOM 932 C CA . PHE A 1 116 ? 10.68 -19.062 -13.805 1 97.44 116 PHE A CA 1
ATOM 933 C C . PHE A 1 116 ? 11.094 -18.609 -15.195 1 97.44 116 PHE A C 1
ATOM 935 O O . PHE A 1 116 ? 10.422 -18.922 -16.188 1 97.44 116 PHE A O 1
ATOM 942 N N . LEU A 1 117 ? 12.172 -17.891 -15.195 1 96.44 117 LEU A N 1
ATOM 943 C CA . LEU A 1 117 ? 12.602 -17.297 -16.453 1 96.44 117 LEU A CA 1
ATOM 944 C C . LEU A 1 117 ? 13.086 -18.359 -17.438 1 96.44 117 LEU A C 1
ATOM 946 O O . LEU A 1 117 ? 13.305 -19.5 -17.047 1 96.44 117 LEU A O 1
ATOM 950 N N . SER A 1 118 ? 13.234 -17.969 -18.672 1 95.81 118 SER A N 1
ATOM 951 C CA . SER A 1 118 ? 13.594 -18.875 -19.766 1 95.81 118 SER A CA 1
ATOM 952 C C . SER A 1 118 ? 15.07 -19.234 -19.719 1 95.81 118 SER A C 1
ATOM 954 O O . SER A 1 118 ? 15.555 -20 -20.547 1 95.81 118 SER A O 1
ATOM 956 N N . LYS A 1 119 ? 15.781 -18.703 -18.766 1 94.56 119 LYS A N 1
ATOM 957 C CA . LYS A 1 119 ? 17.188 -19.031 -18.547 1 94.56 119 LYS A CA 1
ATOM 958 C C . LYS A 1 119 ? 17.391 -19.688 -17.188 1 94.56 119 LYS A C 1
ATOM 960 O O . LYS A 1 119 ? 16.969 -19.141 -16.156 1 94.56 119 LYS A O 1
ATOM 965 N N . LYS A 1 120 ? 18.031 -20.828 -17.281 1 94.56 120 LYS A N 1
ATOM 966 C CA . LYS A 1 120 ? 18.438 -21.5 -16.047 1 94.56 120 LYS A CA 1
ATOM 967 C C . LYS A 1 120 ? 19.891 -21.188 -15.711 1 94.56 120 LYS A C 1
ATOM 969 O O . LYS A 1 120 ? 20.797 -21.453 -16.516 1 94.56 120 LYS A O 1
ATOM 974 N N . ARG A 1 121 ? 20.047 -20.672 -14.555 1 91.44 121 ARG A N 1
ATOM 975 C CA . ARG A 1 121 ? 21.406 -20.344 -14.156 1 91.44 121 ARG A CA 1
ATOM 976 C C . ARG A 1 121 ? 22.188 -21.609 -13.789 1 91.44 121 ARG A C 1
ATOM 978 O O . ARG A 1 121 ? 21.734 -22.406 -12.969 1 91.44 121 ARG A O 1
ATOM 985 N N . LEU A 1 122 ? 23.328 -21.891 -14.43 1 89.69 122 LEU A N 1
ATOM 986 C CA . LEU A 1 122 ? 24.219 -23.031 -14.156 1 89.69 122 LEU A CA 1
ATOM 987 C C . LEU A 1 122 ? 25.406 -22.594 -13.312 1 89.69 122 LEU A C 1
ATOM 989 O O . LEU A 1 122 ? 26.062 -23.438 -12.68 1 89.69 122 LEU A O 1
ATOM 993 N N . GLY A 1 123 ? 25.781 -21.344 -13.391 1 82.31 123 GLY A N 1
ATOM 994 C CA . GLY A 1 123 ? 26.922 -20.719 -12.742 1 82.31 123 GLY A CA 1
ATOM 995 C C . GLY A 1 123 ? 27.031 -19.234 -13.016 1 82.31 123 GLY A C 1
ATOM 996 O O . GLY A 1 123 ? 26.078 -18.609 -13.461 1 82.31 123 GLY A O 1
ATOM 997 N N . ILE A 1 124 ? 28.141 -18.719 -12.703 1 81.62 124 ILE A N 1
ATOM 998 C CA . ILE A 1 124 ? 28.344 -17.281 -12.906 1 81.62 124 ILE A CA 1
ATOM 999 C C . ILE A 1 124 ? 28.359 -16.969 -14.398 1 81.62 124 ILE A C 1
ATOM 1001 O O . ILE A 1 124 ? 29.25 -17.422 -15.125 1 81.62 124 ILE A O 1
ATOM 1005 N N . GLY A 1 125 ? 27.344 -16.422 -14.844 1 81.81 125 GLY A N 1
ATOM 1006 C CA . GLY A 1 125 ? 27.266 -15.977 -16.219 1 81.81 125 GLY A CA 1
ATOM 1007 C C . GLY A 1 125 ? 26.938 -17.094 -17.188 1 81.81 125 GLY A C 1
ATOM 1008 O O . GLY A 1 125 ? 27.094 -16.953 -18.406 1 81.81 125 GLY A O 1
ATOM 1009 N N . LYS A 1 126 ? 26.719 -18.234 -16.688 1 90.38 126 LYS A N 1
ATOM 1010 C CA . LYS A 1 126 ? 26.391 -19.391 -17.531 1 90.38 126 LYS A CA 1
ATOM 1011 C C . LYS A 1 126 ? 24.922 -19.781 -17.375 1 90.38 126 LYS A C 1
ATOM 1013 O O . LYS A 1 126 ? 24.453 -19.984 -16.25 1 90.38 126 LYS A O 1
ATOM 1018 N N . TYR A 1 127 ? 24.219 -19.844 -18.594 1 93.56 127 TYR A N 1
ATOM 1019 C CA . TYR A 1 127 ? 22.797 -20.141 -18.562 1 93.56 127 TYR A CA 1
ATOM 1020 C C . TYR A 1 127 ? 22.438 -21.219 -19.562 1 93.56 127 TYR A C 1
ATOM 1022 O O . TYR A 1 127 ? 23.156 -21.422 -20.547 1 93.56 127 TYR A O 1
ATOM 1030 N N . GLU A 1 128 ? 21.484 -21.938 -19.188 1 96.25 128 GLU A N 1
ATOM 1031 C CA . GLU A 1 128 ? 20.844 -22.906 -20.078 1 96.25 128 GLU A CA 1
ATOM 1032 C C . GLU A 1 128 ? 19.422 -22.484 -20.438 1 96.25 128 GLU A C 1
ATOM 1034 O O . GLU A 1 128 ? 18.672 -22.047 -19.578 1 96.25 128 GLU A O 1
ATOM 1039 N N . SER A 1 129 ? 19.156 -22.531 -21.703 1 95.94 129 SER A N 1
ATOM 1040 C CA . SER A 1 129 ? 17.812 -22.156 -22.156 1 95.94 129 SER A CA 1
ATOM 1041 C C . SER A 1 129 ? 16.766 -23.156 -21.672 1 95.94 129 SER A C 1
ATOM 1043 O O . SER A 1 129 ? 17.031 -24.359 -21.641 1 95.94 129 SER A O 1
ATOM 1045 N N . ARG A 1 130 ? 15.625 -22.688 -21.281 1 96.19 130 ARG A N 1
ATOM 1046 C CA . ARG A 1 130 ? 14.484 -23.5 -20.891 1 96.19 130 ARG A CA 1
ATOM 1047 C C . ARG A 1 130 ? 13.172 -22.766 -21.156 1 96.19 130 ARG A C 1
ATOM 1049 O O . ARG A 1 130 ? 13.18 -21.641 -21.641 1 96.19 130 ARG A O 1
ATOM 1056 N N . GLU A 1 131 ? 12.172 -23.484 -20.859 1 96.06 131 GLU A N 1
ATOM 1057 C CA . GLU A 1 131 ? 10.867 -22.859 -21.031 1 96.06 131 GLU A CA 1
ATOM 1058 C C . GLU A 1 131 ? 10.555 -21.922 -19.875 1 96.06 131 GLU A C 1
ATOM 1060 O O . GLU A 1 131 ? 10.828 -22.234 -18.719 1 96.06 131 GLU A O 1
ATOM 1065 N N . LEU A 1 132 ? 10.023 -20.75 -20.188 1 97 132 LEU A N 1
ATOM 1066 C CA . LEU A 1 132 ? 9.469 -19.875 -19.156 1 97 132 LEU A CA 1
ATOM 1067 C C . LEU A 1 132 ? 8.203 -20.469 -18.562 1 97 132 LEU A C 1
ATOM 1069 O O . LEU A 1 132 ? 7.324 -20.938 -19.281 1 97 132 LEU A O 1
ATOM 1073 N N . ARG A 1 133 ? 8.062 -20.484 -17.266 1 97 133 ARG A N 1
ATOM 1074 C CA . ARG A 1 133 ? 6.891 -21.031 -16.594 1 97 133 ARG A CA 1
ATOM 1075 C C . ARG A 1 133 ? 6.367 -20.078 -15.531 1 97 133 ARG A C 1
ATOM 1077 O O . ARG A 1 133 ? 7.148 -19.469 -14.797 1 97 133 ARG A O 1
ATOM 1084 N N . GLU A 1 134 ? 5.082 -20 -15.523 1 98.12 134 GLU A N 1
ATOM 1085 C CA . GLU A 1 134 ? 4.402 -19.234 -14.484 1 98.12 134 GLU A CA 1
ATOM 1086 C C . GLU A 1 134 ? 3.484 -20.141 -13.656 1 98.12 134 GLU A C 1
ATOM 1088 O O . GLU A 1 134 ? 2.832 -21.031 -14.195 1 98.12 134 GLU A O 1
ATOM 1093 N N . PHE A 1 135 ? 3.441 -19.922 -12.383 1 98.06 135 PHE A N 1
ATOM 1094 C CA . PHE A 1 135 ? 2.508 -20.594 -11.484 1 98.06 135 PHE A CA 1
ATOM 1095 C C . PHE A 1 135 ? 1.822 -19.594 -10.57 1 98.06 135 PHE A C 1
ATOM 1097 O O . PHE A 1 135 ? 2.453 -18.641 -10.094 1 98.06 135 PHE A O 1
ATOM 1104 N N . TYR A 1 136 ? 0.597 -19.766 -10.367 1 98.5 136 TYR A N 1
ATOM 1105 C CA . TYR A 1 136 ? -0.218 -18.969 -9.453 1 98.5 136 TYR A CA 1
ATOM 1106 C C . TYR A 1 136 ? -0.9 -19.859 -8.414 1 98.5 136 TYR A C 1
ATOM 1108 O O . TYR A 1 136 ? -1.918 -20.5 -8.711 1 98.5 136 TYR A O 1
ATOM 1116 N N . LYS A 1 137 ? -0.342 -19.859 -7.238 1 98.25 137 LYS A N 1
ATOM 1117 C CA . LYS A 1 137 ? -0.795 -20.781 -6.203 1 98.25 137 LYS A CA 1
ATOM 1118 C C . LYS A 1 137 ? -1.557 -20.047 -5.105 1 98.25 137 LYS A C 1
ATOM 1120 O O . LYS A 1 137 ? -1.102 -19.016 -4.613 1 98.25 137 LYS A O 1
ATOM 1125 N N . ILE A 1 138 ? -2.711 -20.578 -4.762 1 98.5 138 ILE A N 1
ATOM 1126 C CA . ILE A 1 138 ? -3.504 -19.984 -3.686 1 98.5 138 ILE A CA 1
ATOM 1127 C C . ILE A 1 138 ? -3.047 -20.547 -2.342 1 98.5 138 ILE A C 1
ATOM 1129 O O . ILE A 1 138 ? -3.043 -21.766 -2.139 1 98.5 138 ILE A O 1
ATOM 1133 N N . TRP A 1 139 ? -2.625 -19.719 -1.467 1 98.19 139 TRP A N 1
ATOM 1134 C CA . TRP A 1 139 ? -2.258 -20.188 -0.136 1 98.19 139 TRP A CA 1
ATOM 1135 C C . TRP A 1 139 ? -3.463 -20.781 0.58 1 98.19 139 TRP A C 1
ATOM 1137 O O . TRP A 1 139 ? -4.566 -20.234 0.517 1 98.19 139 TRP A O 1
ATOM 1147 N N . ASP A 1 140 ? -3.246 -21.891 1.215 1 96.31 140 ASP A N 1
ATOM 1148 C CA . ASP A 1 140 ? -4.277 -22.562 2.004 1 96.31 140 ASP A CA 1
ATOM 1149 C C . ASP A 1 140 ? -4.199 -22.156 3.471 1 96.31 140 ASP A C 1
ATOM 1151 O O . ASP A 1 140 ? -3.287 -22.562 4.191 1 96.31 140 ASP A O 1
ATOM 1155 N N . GLU A 1 141 ? -5.133 -21.453 3.93 1 94.25 141 GLU A N 1
ATOM 1156 C CA . GLU A 1 141 ? -5.109 -20.891 5.277 1 94.25 141 GLU A CA 1
ATOM 1157 C C . GLU A 1 141 ? -5.203 -22 6.332 1 94.25 141 GLU A C 1
ATOM 1159 O O . GLU A 1 141 ? -4.957 -21.75 7.516 1 94.25 141 GLU A O 1
ATOM 1164 N N . LYS A 1 142 ? -5.52 -23.141 5.926 1 94.19 142 LYS A N 1
ATOM 1165 C CA . LYS A 1 142 ? -5.59 -24.25 6.859 1 94.19 142 LYS A CA 1
ATOM 1166 C C . LYS A 1 142 ? -4.195 -24.781 7.195 1 94.19 142 LYS A C 1
ATOM 1168 O O . LYS A 1 142 ? -4.023 -25.531 8.156 1 94.19 142 LYS A O 1
ATOM 1173 N N . LEU A 1 143 ? -3.258 -24.422 6.406 1 93.69 143 LEU A N 1
ATOM 1174 C CA . LEU A 1 143 ? -1.887 -24.875 6.617 1 93.69 143 LEU A CA 1
ATOM 1175 C C . LEU A 1 143 ? -1.162 -23.953 7.602 1 93.69 143 LEU A C 1
ATOM 1177 O O . LEU A 1 143 ? -1.457 -22.766 7.684 1 93.69 143 LEU A O 1
ATOM 1181 N N . ASP A 1 144 ? -0.239 -24.578 8.32 1 93.31 144 ASP A N 1
ATOM 1182 C CA . ASP A 1 144 ? 0.667 -23.75 9.094 1 93.31 144 ASP A CA 1
ATOM 1183 C C . ASP A 1 144 ? 1.527 -22.875 8.18 1 93.31 144 ASP A C 1
ATOM 1185 O O . ASP A 1 144 ? 1.968 -23.328 7.121 1 93.31 144 ASP A O 1
ATOM 1189 N N . ILE A 1 145 ? 1.668 -21.703 8.672 1 94.88 145 ILE A N 1
ATOM 1190 C CA . ILE A 1 145 ? 2.492 -20.797 7.875 1 94.88 145 ILE A CA 1
ATOM 1191 C C . ILE A 1 145 ? 3.965 -21.172 8.031 1 94.88 145 ILE A C 1
ATOM 1193 O O . ILE A 1 145 ? 4.496 -21.172 9.141 1 94.88 145 ILE A O 1
ATOM 1197 N N . THR A 1 146 ? 4.609 -21.516 6.973 1 95.06 146 THR A N 1
ATOM 1198 C CA . THR A 1 146 ? 6.016 -21.906 6.914 1 95.06 146 THR A CA 1
ATOM 1199 C C . THR A 1 146 ? 6.691 -21.297 5.684 1 95.06 146 THR A C 1
ATOM 1201 O O . THR A 1 146 ? 6.016 -20.781 4.789 1 95.06 146 THR A O 1
ATOM 1204 N N . ASP A 1 147 ? 8.016 -21.312 5.785 1 96.5 147 ASP A N 1
ATOM 1205 C CA . ASP A 1 147 ? 8.719 -21.062 4.527 1 96.5 147 ASP A CA 1
ATOM 1206 C C . ASP A 1 147 ? 8.32 -22.078 3.461 1 96.5 147 ASP A C 1
ATOM 1208 O O . ASP A 1 147 ? 8.141 -23.266 3.758 1 96.5 147 ASP A O 1
ATOM 1212 N N . CYS A 1 148 ? 8.18 -21.562 2.273 1 96.56 148 CYS A N 1
ATOM 1213 C CA . CYS A 1 148 ? 7.871 -22.516 1.208 1 96.56 148 CYS A CA 1
ATOM 1214 C C . CYS A 1 148 ? 8.758 -22.281 -0.008 1 96.56 148 CYS A C 1
ATOM 1216 O O . CYS A 1 148 ? 9.469 -21.281 -0.079 1 96.56 148 CYS A O 1
ATOM 1218 N N . VAL A 1 149 ? 8.773 -23.297 -0.866 1 97.56 149 VAL A N 1
ATOM 1219 C CA . VAL A 1 149 ? 9.555 -23.234 -2.098 1 97.56 149 VAL A CA 1
ATOM 1220 C C . VAL A 1 149 ? 8.727 -23.797 -3.258 1 97.56 149 VAL A C 1
ATOM 1222 O O . VAL A 1 149 ? 8.055 -24.812 -3.117 1 97.56 149 VAL A O 1
ATOM 1225 N N . CYS A 1 150 ? 8.742 -23.062 -4.312 1 98.31 150 CYS A N 1
ATOM 1226 C CA . CYS A 1 150 ? 8.18 -23.578 -5.551 1 98.31 150 CYS A CA 1
ATOM 1227 C C . CYS A 1 150 ? 9.273 -24.047 -6.5 1 98.31 150 CYS A C 1
ATOM 1229 O O . CYS A 1 150 ? 10.242 -23.328 -6.746 1 98.31 150 CYS A O 1
ATOM 1231 N N . THR A 1 151 ? 9.086 -25.25 -7 1 98 151 THR A N 1
ATOM 1232 C CA . THR A 1 151 ? 10.062 -25.766 -7.953 1 98 151 THR A CA 1
ATOM 1233 C C . THR A 1 151 ? 9.617 -25.484 -9.383 1 98 151 THR A C 1
ATOM 1235 O O . THR A 1 151 ? 8.469 -25.125 -9.625 1 98 151 THR A O 1
ATOM 1238 N N . TYR A 1 152 ? 10.562 -25.672 -10.297 1 97.31 152 TYR A N 1
ATOM 1239 C CA . TYR A 1 152 ? 10.344 -25.375 -11.711 1 97.31 152 TYR A CA 1
ATOM 1240 C C . TYR A 1 152 ? 9.211 -26.219 -12.273 1 97.31 152 TYR A C 1
ATOM 1242 O O . TYR A 1 152 ? 8.57 -25.844 -13.258 1 97.31 152 TYR A O 1
ATOM 1250 N N . ASP A 1 153 ? 8.867 -27.344 -11.711 1 95.75 153 ASP A N 1
ATOM 1251 C CA . ASP A 1 153 ? 7.793 -28.203 -12.211 1 95.75 153 ASP A CA 1
ATOM 1252 C C . ASP A 1 153 ? 6.453 -27.828 -11.578 1 95.75 153 ASP A C 1
ATOM 1254 O O . ASP A 1 153 ? 5.445 -28.5 -11.797 1 95.75 153 ASP A O 1
ATOM 1258 N N . GLY A 1 154 ? 6.465 -26.797 -10.703 1 96.94 154 GLY A N 1
ATOM 1259 C CA . GLY A 1 154 ? 5.219 -26.266 -10.188 1 96.94 154 GLY A CA 1
ATOM 1260 C C . GLY A 1 154 ? 4.812 -26.859 -8.852 1 96.94 154 GLY A C 1
ATOM 1261 O O . GLY A 1 154 ? 3.719 -26.578 -8.352 1 96.94 154 GLY A O 1
ATOM 1262 N N . LYS A 1 155 ? 5.703 -27.578 -8.297 1 97.62 155 LYS A N 1
ATOM 1263 C CA . LYS A 1 155 ? 5.422 -28.172 -6.988 1 97.62 155 LYS A CA 1
ATOM 1264 C C . LYS A 1 155 ? 5.809 -27.219 -5.863 1 97.62 155 LYS A C 1
ATOM 1266 O O . LYS A 1 155 ? 6.77 -26.453 -5.988 1 97.62 155 LYS A O 1
ATOM 1271 N N . ILE A 1 156 ? 5.027 -27.297 -4.777 1 97.81 156 ILE A N 1
ATOM 1272 C CA . ILE A 1 156 ? 5.301 -26.453 -3.621 1 97.81 156 ILE A CA 1
ATOM 1273 C C . ILE A 1 15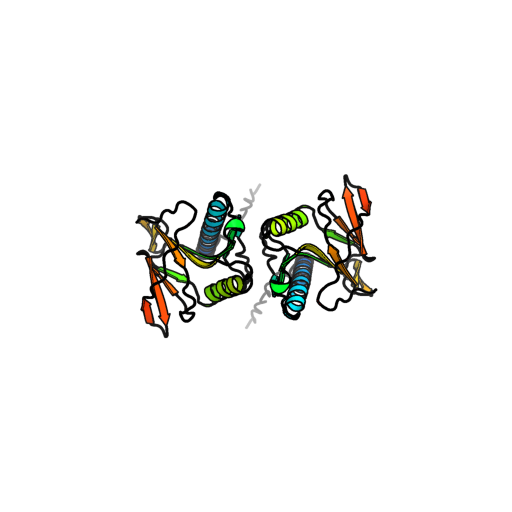6 ? 5.727 -27.312 -2.439 1 97.81 156 ILE A C 1
ATOM 1275 O O . ILE A 1 156 ? 5.137 -28.375 -2.189 1 97.81 156 ILE A O 1
ATOM 1279 N N . TYR A 1 157 ? 6.715 -26.859 -1.773 1 97.62 157 TYR A N 1
ATOM 1280 C CA . TYR A 1 157 ? 7.207 -27.547 -0.584 1 97.62 157 TYR A CA 1
ATOM 1281 C C . TYR A 1 157 ? 7.246 -26.609 0.613 1 97.62 157 TYR A C 1
ATOM 1283 O O . TYR A 1 157 ? 7.613 -25.438 0.479 1 97.62 157 TYR A O 1
ATOM 1291 N N . ALA A 1 158 ? 6.836 -27.125 1.765 1 96.25 158 ALA A N 1
ATOM 1292 C CA . ALA A 1 158 ? 7.027 -26.422 3.035 1 96.25 158 ALA A CA 1
ATOM 1293 C C . ALA A 1 158 ? 8.352 -26.812 3.682 1 96.25 158 ALA A C 1
ATOM 1295 O O . ALA A 1 158 ? 8.742 -27.984 3.65 1 96.25 158 ALA A O 1
ATOM 1296 N N . LYS A 1 159 ? 9.023 -25.812 4.148 1 92.56 159 LYS A N 1
ATOM 1297 C CA . LYS A 1 159 ? 10.234 -26.094 4.918 1 92.56 159 LYS A CA 1
ATOM 1298 C C . LYS A 1 159 ? 9.93 -26.172 6.41 1 92.56 159 LYS A C 1
ATOM 1300 O O . LYS A 1 159 ? 9.711 -25.141 7.059 1 92.56 159 LYS A O 1
ATOM 1305 N N . VAL A 1 160 ? 9.773 -27.312 6.902 1 86.44 160 VAL A N 1
ATOM 1306 C CA . VAL A 1 160 ? 9.469 -27.547 8.312 1 86.44 160 VAL A CA 1
ATOM 1307 C C . VAL A 1 160 ? 10.648 -28.25 8.984 1 86.44 160 VAL A C 1
ATOM 1309 O O . VAL A 1 160 ? 11.039 -29.344 8.578 1 86.44 160 VAL A O 1
ATOM 1312 N N . ASP A 1 161 ? 11.195 -27.578 9.984 1 84.88 161 ASP A N 1
ATOM 1313 C CA . ASP A 1 161 ? 12.305 -28.141 10.742 1 84.88 161 ASP A CA 1
ATOM 1314 C C . ASP A 1 161 ? 13.438 -28.594 9.82 1 84.88 161 ASP A C 1
ATOM 1316 O O . ASP A 1 161 ? 13.922 -29.719 9.93 1 84.88 161 ASP A O 1
ATOM 1320 N N . GLY A 1 162 ? 13.719 -27.875 8.797 1 83.12 162 GLY A N 1
ATOM 1321 C CA . GLY A 1 162 ? 14.836 -28.141 7.902 1 83.12 162 GLY A CA 1
ATOM 1322 C C . GLY A 1 162 ? 14.5 -29.156 6.82 1 83.12 162 GLY A C 1
ATOM 1323 O O . GLY A 1 162 ? 15.336 -29.453 5.965 1 83.12 162 GLY A O 1
ATOM 1324 N N . MET A 1 163 ? 13.344 -29.688 6.867 1 90.5 163 MET A N 1
ATOM 1325 C CA . MET A 1 163 ? 12.945 -30.672 5.863 1 90.5 163 MET A CA 1
ATOM 1326 C C . MET A 1 163 ? 11.891 -30.094 4.93 1 90.5 163 MET A C 1
ATOM 1328 O O . MET A 1 163 ? 11.102 -29.234 5.332 1 90.5 163 MET A O 1
ATOM 1332 N N . ARG A 1 164 ? 11.984 -30.578 3.719 1 91.81 164 ARG A N 1
ATOM 1333 C CA . ARG A 1 164 ? 10.992 -30.172 2.73 1 91.81 164 ARG A CA 1
ATOM 1334 C C . ARG A 1 164 ? 9.836 -31.172 2.676 1 91.81 164 ARG A C 1
ATOM 1336 O O . ARG A 1 164 ? 10.062 -32.375 2.615 1 91.81 164 ARG A O 1
ATOM 1343 N N . LYS A 1 165 ? 8.695 -30.703 2.908 1 95.06 165 LYS A N 1
ATOM 1344 C CA . LYS A 1 165 ? 7.484 -31.5 2.754 1 95.06 165 LYS A CA 1
ATOM 1345 C C . LYS A 1 165 ? 6.574 -30.922 1.678 1 95.06 165 LYS A C 1
ATOM 1347 O O . LYS A 1 165 ? 6.207 -29.75 1.74 1 95.06 165 LYS A O 1
ATOM 1352 N N . GLU A 1 166 ? 6.266 -31.734 0.706 1 96.31 166 GLU A N 1
ATOM 1353 C CA . GLU A 1 166 ? 5.402 -31.266 -0.367 1 96.31 166 GLU A CA 1
ATOM 1354 C C . GLU A 1 166 ? 4.02 -30.891 0.161 1 96.31 166 GLU A C 1
ATOM 1356 O O . GLU A 1 166 ? 3.441 -31.609 0.969 1 96.31 166 GLU A O 1
ATOM 1361 N N . ILE A 1 167 ? 3.553 -29.75 -0.212 1 96.31 167 ILE A N 1
ATOM 1362 C CA . ILE A 1 167 ? 2.193 -29.328 0.119 1 96.31 167 ILE A CA 1
ATOM 1363 C C . ILE A 1 167 ? 1.421 -29.031 -1.163 1 96.31 167 ILE A C 1
ATOM 1365 O O . ILE A 1 167 ? 2.002 -28.594 -2.156 1 96.31 167 ILE A O 1
ATOM 1369 N N . ASN A 1 168 ? 0.134 -29.359 -1.14 1 95.12 168 ASN A N 1
ATOM 1370 C CA . ASN A 1 168 ? -0.704 -29.156 -2.316 1 95.12 168 ASN A CA 1
ATOM 1371 C C . ASN A 1 168 ? -1.481 -27.844 -2.23 1 95.12 168 ASN A C 1
ATOM 1373 O O . ASN A 1 168 ? -2.441 -27.734 -1.466 1 95.12 168 ASN A O 1
ATOM 1377 N N . LEU A 1 169 ? -1.003 -26.844 -2.943 1 97.5 169 LEU A N 1
ATOM 1378 C CA . LEU A 1 169 ? -1.746 -25.594 -3.072 1 97.5 169 LEU A CA 1
ATOM 1379 C C . LEU A 1 169 ? -2.514 -25.547 -4.391 1 97.5 169 LEU A C 1
ATOM 1381 O O . LEU A 1 169 ? -1.994 -25.953 -5.43 1 97.5 169 LEU A O 1
ATOM 1385 N N . LYS A 1 170 ? -3.717 -25.125 -4.285 1 97.12 170 LYS A N 1
ATOM 1386 C CA . LYS A 1 170 ? -4.559 -25.031 -5.473 1 97.12 170 LYS A CA 1
ATOM 1387 C C . LYS A 1 170 ? -4.008 -24.016 -6.461 1 97.12 170 LYS A C 1
ATOM 1389 O O . LYS A 1 170 ? -3.551 -22.938 -6.059 1 97.12 170 LYS A O 1
ATOM 1394 N N . GLU A 1 171 ? -4.035 -24.391 -7.766 1 96.88 171 GLU A N 1
ATOM 1395 C CA . GLU A 1 171 ? -3.703 -23.438 -8.828 1 96.88 171 GLU A CA 1
ATOM 1396 C C . GLU A 1 171 ? -4.832 -22.438 -9.039 1 96.88 171 GLU A C 1
ATOM 1398 O O . GLU A 1 171 ? -6.004 -22.812 -9.086 1 96.88 171 GLU A O 1
ATOM 1403 N N . CYS A 1 172 ? -4.48 -21.203 -9.141 1 97.5 172 CYS A N 1
ATOM 1404 C CA . CYS A 1 172 ? -5.484 -20.172 -9.391 1 97.5 172 CYS A CA 1
ATOM 1405 C C . CYS A 1 172 ? -5.688 -19.953 -10.883 1 97.5 172 CYS A C 1
ATOM 1407 O O . CYS A 1 172 ? -4.723 -19.734 -11.617 1 97.5 172 CYS A O 1
ATOM 1409 N N . LYS A 1 173 ? -6.906 -20.078 -11.305 1 95.94 173 LYS A N 1
ATOM 1410 C CA . LYS A 1 173 ? -7.219 -19.625 -12.664 1 95.94 173 LYS A CA 1
ATOM 1411 C C . LYS A 1 173 ? -7.211 -18.109 -12.75 1 95.94 173 LYS A C 1
ATOM 1413 O O . LYS A 1 173 ? -8.117 -17.438 -12.242 1 95.94 173 LYS A O 1
ATOM 1418 N N . MET A 1 174 ? -6.285 -17.531 -13.43 1 97.56 174 MET A N 1
ATOM 1419 C CA . MET A 1 174 ? -6.113 -16.094 -13.484 1 97.56 174 MET A CA 1
ATOM 1420 C C . MET A 1 174 ? -7.094 -15.461 -14.461 1 97.56 174 MET A C 1
ATOM 1422 O O . MET A 1 174 ? -7.523 -16.109 -15.422 1 97.56 174 MET A O 1
ATOM 1426 N N . PRO A 1 175 ? -7.449 -14.234 -14.258 1 96.44 175 PRO A N 1
ATOM 1427 C CA . PRO A 1 175 ? -8.383 -13.555 -15.164 1 96.44 175 PRO A CA 1
ATOM 1428 C C . PRO A 1 175 ? -7.703 -13.055 -16.438 1 96.44 175 PRO A C 1
ATOM 1430 O O . PRO A 1 175 ? -8.359 -12.477 -17.312 1 96.44 175 PRO A O 1
ATOM 1433 N N . PHE A 1 176 ? -6.43 -13.25 -16.562 1 97 176 PHE A N 1
ATOM 1434 C CA . PHE A 1 176 ? -5.664 -12.875 -17.75 1 97 176 PHE A CA 1
ATOM 1435 C C . PHE A 1 176 ? -4.891 -14.07 -18.297 1 97 176 PHE A C 1
ATOM 1437 O O . PHE A 1 176 ? -4.773 -15.102 -17.625 1 97 176 PHE A O 1
ATOM 1444 N N . LYS A 1 177 ? -4.371 -13.953 -19.484 1 93.12 177 LYS A N 1
ATOM 1445 C CA . LYS A 1 177 ? -3.611 -15.031 -20.109 1 93.12 177 LYS A CA 1
ATOM 1446 C C . LYS A 1 177 ? -2.27 -15.227 -19.406 1 93.12 177 LYS A C 1
ATOM 1448 O O . LYS A 1 177 ? -1.582 -14.258 -19.078 1 93.12 177 LYS A O 1
ATOM 1453 N N . THR A 1 178 ? -2.031 -16.469 -19.094 1 90.69 178 THR A N 1
ATOM 1454 C CA . THR A 1 178 ? -0.777 -16.812 -18.422 1 90.69 178 THR A CA 1
ATOM 1455 C C . THR A 1 178 ? 0.086 -17.703 -19.328 1 90.69 178 THR A C 1
ATOM 1457 O O . THR A 1 178 ? -0.386 -18.219 -20.344 1 90.69 178 THR A O 1
ATOM 1460 N N . LYS A 1 179 ? 1.315 -17.594 -19.172 1 74.88 179 LYS A N 1
ATOM 1461 C CA . LYS A 1 179 ? 2.223 -18.5 -19.875 1 74.88 179 LYS A CA 1
ATOM 1462 C C . LYS A 1 179 ? 2.42 -19.797 -19.125 1 74.88 179 LYS A C 1
ATOM 1464 O O . LYS A 1 179 ? 3.518 -20.359 -19.109 1 74.88 179 LYS A O 1
ATOM 1469 N N . GLN A 1 180 ? 1.259 -20.156 -18.344 1 65.12 180 GLN A N 1
ATOM 1470 C CA . GLN A 1 180 ? 1.316 -21.438 -17.672 1 65.12 180 GLN A CA 1
ATOM 1471 C C . GLN A 1 180 ? 1.218 -22.594 -18.672 1 65.12 180 GLN A C 1
ATOM 1473 O O . GLN A 1 180 ? 0.46 -22.516 -19.641 1 65.12 180 GLN A O 1
ATOM 1478 N N . ARG A 1 181 ? 2.291 -23.359 -18.953 1 48.22 181 ARG A N 1
ATOM 1479 C CA . ARG A 1 181 ? 2.078 -24.547 -19.766 1 48.22 181 ARG A CA 1
ATOM 1480 C C . ARG A 1 181 ? 1.189 -25.547 -19.062 1 48.22 181 ARG A C 1
ATOM 1482 O O . ARG A 1 181 ? 1.331 -25.766 -17.844 1 48.22 181 ARG A O 1
ATOM 1489 N N . LYS A 1 182 ? -0.188 -25.75 -19.594 1 42.59 182 LYS A N 1
ATOM 1490 C CA . LYS A 1 182 ? -1.011 -26.891 -19.234 1 42.59 182 LYS A CA 1
ATOM 1491 C C . LYS A 1 182 ? -0.161 -28.156 -19.078 1 42.59 182 LYS A C 1
ATOM 1493 O O . LYS A 1 182 ? 0.864 -28.297 -19.75 1 42.59 182 LYS A O 1
ATOM 1498 N N . MET B 1 1 ? 68.688 5.918 16.062 1 30.05 1 MET B N 1
ATOM 1499 C CA . MET B 1 1 ? 67.438 5.195 15.969 1 30.05 1 MET B CA 1
ATOM 1500 C C . MET B 1 1 ? 66.25 6.156 15.734 1 30.05 1 MET B C 1
ATOM 1502 O O . MET B 1 1 ? 65.875 6.898 16.641 1 30.05 1 MET B O 1
ATOM 1506 N N . ARG B 1 2 ? 66 6.719 14.453 1 34.5 2 ARG B N 1
ATOM 1507 C CA . ARG B 1 2 ? 65.062 7.742 13.984 1 34.5 2 ARG B CA 1
ATOM 1508 C C . ARG B 1 2 ? 63.656 7.25 14.086 1 34.5 2 ARG B C 1
ATOM 1510 O O . ARG B 1 2 ? 63.312 6.188 13.562 1 34.5 2 ARG B O 1
ATOM 1517 N N . SER B 1 3 ? 62.906 7.629 15.148 1 34.03 3 SER B N 1
ATOM 1518 C CA . SER B 1 3 ? 61.5 7.391 15.461 1 34.03 3 SER B CA 1
ATOM 1519 C C . SER B 1 3 ? 60.594 7.883 14.344 1 34.03 3 SER B C 1
ATOM 1521 O O . SER B 1 3 ? 60.531 9.078 14.047 1 34.03 3 SER B O 1
ATOM 1523 N N . ARG B 1 4 ? 60.375 7.121 13.242 1 37.34 4 ARG B N 1
ATOM 1524 C CA . ARG B 1 4 ? 59.406 7.434 12.188 1 37.34 4 ARG B CA 1
ATOM 1525 C C . ARG B 1 4 ? 58 7.5 12.742 1 37.34 4 ARG B C 1
ATOM 1527 O O . ARG B 1 4 ? 57.469 6.52 13.289 1 37.34 4 ARG B O 1
ATOM 1534 N N . THR B 1 5 ? 57.531 8.711 13.203 1 37.12 5 THR B N 1
ATOM 1535 C CA . THR B 1 5 ? 56.156 8.992 13.602 1 37.12 5 THR B CA 1
ATOM 1536 C C . THR B 1 5 ? 55.188 8.758 12.438 1 37.12 5 THR B C 1
ATOM 1538 O O . THR B 1 5 ? 55.312 9.398 11.391 1 37.12 5 THR B O 1
ATOM 1541 N N . VAL B 1 6 ? 54.719 7.57 12.242 1 40.34 6 VAL B N 1
ATOM 1542 C CA . VAL B 1 6 ? 53.688 7.242 11.266 1 40.34 6 VAL B CA 1
ATOM 1543 C C . VAL B 1 6 ? 52.438 8.086 11.531 1 40.34 6 VAL B C 1
ATOM 1545 O O . VAL B 1 6 ? 51.844 8.023 12.617 1 40.34 6 VAL B O 1
ATOM 1548 N N . THR B 1 7 ? 52.375 9.32 10.969 1 34.75 7 THR B N 1
ATOM 1549 C CA . THR B 1 7 ? 51.156 10.141 11.031 1 34.75 7 THR B CA 1
ATOM 1550 C C . THR B 1 7 ? 50 9.438 10.359 1 34.75 7 THR B C 1
ATOM 1552 O O . THR B 1 7 ? 50.031 9.18 9.156 1 34.75 7 THR B O 1
ATOM 1555 N N . ILE B 1 8 ? 49.344 8.539 11.039 1 39.44 8 ILE B N 1
ATOM 1556 C CA . ILE B 1 8 ? 48.062 7.973 10.586 1 39.44 8 ILE B CA 1
ATOM 1557 C C . ILE B 1 8 ? 47.125 9.094 10.188 1 39.44 8 ILE B C 1
ATOM 1559 O O . ILE B 1 8 ? 46.812 9.969 11 1 39.44 8 ILE B O 1
ATOM 1563 N N . SER B 1 9 ? 47.156 9.523 8.953 1 36.09 9 SER B N 1
ATOM 1564 C CA . SER B 1 9 ? 46.188 10.469 8.438 1 36.09 9 SER B CA 1
ATOM 1565 C C . SER B 1 9 ? 44.75 9.961 8.641 1 36.09 9 SER B C 1
ATOM 1567 O O . SER B 1 9 ? 44.438 8.836 8.258 1 36.09 9 SER B O 1
ATOM 1569 N N . LYS B 1 10 ? 44.156 10.414 9.719 1 37.28 10 LYS B N 1
ATOM 1570 C CA . LYS B 1 10 ? 42.719 10.211 9.969 1 37.28 10 LYS B CA 1
ATOM 1571 C C . LYS B 1 10 ? 41.906 10.445 8.703 1 37.28 10 LYS B C 1
ATOM 1573 O O . LYS B 1 10 ? 42 11.516 8.086 1 37.28 10 LYS B O 1
ATOM 1578 N N . LEU B 1 11 ? 41.656 9.438 7.93 1 38.69 11 LEU B N 1
ATOM 1579 C CA . LEU B 1 11 ? 40.656 9.484 6.871 1 38.69 11 LEU B CA 1
ATOM 1580 C C . LEU B 1 11 ? 39.406 10.242 7.336 1 38.69 11 LEU B C 1
ATOM 1582 O O . LEU B 1 11 ? 38.812 9.898 8.359 1 38.69 11 LEU B O 1
ATOM 1586 N N . SER B 1 12 ? 39.25 11.461 6.973 1 32.16 12 SER B N 1
ATOM 1587 C CA . SER B 1 12 ? 38.125 12.352 7.27 1 32.16 12 SER B CA 1
ATOM 1588 C C . SER B 1 12 ? 36.812 11.656 7.012 1 32.16 12 SER B C 1
ATOM 1590 O O . SER B 1 12 ? 36.562 11.117 5.926 1 32.16 12 SER B O 1
ATOM 1592 N N . LYS B 1 13 ? 36.156 10.93 7.898 1 40.16 13 LYS B N 1
ATOM 1593 C CA . LYS B 1 13 ? 34.719 10.578 7.797 1 40.16 13 LYS B CA 1
ATOM 1594 C C . LYS B 1 13 ? 33.969 11.586 6.941 1 40.16 13 LYS B C 1
ATOM 1596 O O . LYS B 1 13 ? 34.062 12.797 7.18 1 40.16 13 LYS B O 1
ATOM 1601 N N . LYS B 1 14 ? 33.75 11.32 5.723 1 46.19 14 LYS B N 1
ATOM 1602 C CA . LYS B 1 14 ? 32.906 12.141 4.875 1 46.19 14 LYS B CA 1
ATOM 1603 C C . LYS B 1 14 ? 31.75 12.742 5.684 1 46.19 14 LYS B C 1
ATOM 1605 O O . LYS B 1 14 ? 30.922 12.016 6.238 1 46.19 14 LYS B O 1
ATOM 1610 N N . THR B 1 15 ? 31.891 13.773 6.406 1 45 15 THR B N 1
ATOM 1611 C CA . THR B 1 15 ? 30.875 14.602 7.055 1 45 15 THR B CA 1
ATOM 1612 C C . THR B 1 15 ? 29.656 14.766 6.16 1 45 15 THR B C 1
ATOM 1614 O O . THR B 1 15 ? 29.766 15.203 5.016 1 45 15 THR B O 1
ATOM 1617 N N . LYS B 1 16 ? 28.797 13.938 6.406 1 56.75 16 LYS B N 1
ATOM 1618 C CA . LYS B 1 16 ? 27.578 14.234 5.668 1 56.75 16 LYS B CA 1
ATOM 1619 C C . LYS B 1 16 ? 27.359 15.742 5.543 1 56.75 16 LYS B C 1
ATOM 1621 O O . LYS B 1 16 ? 27.531 16.484 6.52 1 56.75 16 LYS B O 1
ATOM 1626 N N . THR B 1 17 ? 27.328 16.328 4.281 1 65.38 17 THR B N 1
ATOM 1627 C CA . THR B 1 17 ? 27.047 17.734 4.031 1 65.38 17 THR B CA 1
ATOM 1628 C C . THR B 1 17 ? 25.75 18.156 4.734 1 65.38 17 THR B C 1
ATOM 1630 O O . THR B 1 17 ? 24.922 17.312 5.074 1 65.38 17 THR B O 1
ATOM 1633 N N . ASN B 1 18 ? 25.688 19.219 5.461 1 64 18 ASN B N 1
ATOM 1634 C CA . ASN B 1 18 ? 24.516 19.828 6.098 1 64 18 ASN B CA 1
ATOM 1635 C C . ASN B 1 18 ? 23.234 19.547 5.316 1 64 18 ASN B C 1
ATOM 1637 O O . ASN B 1 18 ? 22.188 19.312 5.906 1 64 18 ASN B O 1
ATOM 1641 N N . ASN B 1 19 ? 23.375 19.328 4.09 1 72.62 19 ASN B N 1
ATOM 1642 C CA . ASN B 1 19 ? 22.219 19.078 3.23 1 72.62 19 ASN B CA 1
ATOM 1643 C C . ASN B 1 19 ? 21.703 17.641 3.365 1 72.62 19 ASN B C 1
ATOM 1645 O O . ASN B 1 19 ? 20.5 17.406 3.359 1 72.62 19 ASN B O 1
ATOM 1649 N N . GLN B 1 20 ? 22.656 16.797 3.516 1 75 20 GLN B N 1
ATOM 1650 C CA . GLN B 1 20 ? 22.297 15.398 3.648 1 75 20 GLN B CA 1
ATOM 1651 C C . GLN B 1 20 ? 21.594 15.133 4.98 1 75 20 GLN B C 1
ATOM 1653 O O . GLN B 1 20 ? 20.641 14.367 5.047 1 75 20 GLN B O 1
ATOM 1658 N N . LYS B 1 21 ? 22.141 15.82 5.961 1 76.88 21 LYS B N 1
ATOM 1659 C CA . LYS B 1 21 ? 21.547 15.672 7.285 1 76.88 21 LYS B CA 1
ATOM 1660 C C . LYS B 1 21 ? 20.125 16.234 7.316 1 76.88 21 LYS B C 1
ATOM 1662 O O . LYS B 1 21 ? 19.234 15.625 7.902 1 76.88 21 LYS B O 1
ATOM 1667 N N . ALA B 1 22 ? 19.969 17.375 6.664 1 78 22 ALA B N 1
ATOM 1668 C CA . ALA B 1 22 ? 18.656 18 6.613 1 78 22 ALA B CA 1
ATOM 1669 C C . ALA B 1 22 ? 17.656 17.109 5.875 1 78 22 ALA B C 1
ATOM 1671 O O . ALA B 1 22 ? 16.5 17 6.285 1 78 22 ALA B O 1
ATOM 1672 N N . ALA B 1 23 ? 18.062 16.484 4.852 1 82.38 23 ALA B N 1
ATOM 1673 C CA . ALA B 1 23 ? 17.188 15.602 4.07 1 82.38 23 ALA B CA 1
ATOM 1674 C C . ALA B 1 23 ? 16.781 14.375 4.887 1 82.38 23 ALA B C 1
ATOM 1676 O O . ALA B 1 23 ? 15.633 13.945 4.828 1 82.38 23 ALA B O 1
ATOM 1677 N N . LYS B 1 24 ? 17.734 13.906 5.574 1 84.5 24 LYS B N 1
ATOM 1678 C CA . LYS B 1 24 ? 17.453 12.742 6.414 1 84.5 24 LYS B CA 1
ATOM 1679 C C . LYS B 1 24 ? 16.438 13.078 7.5 1 84.5 24 LYS B C 1
ATOM 1681 O O . LYS B 1 24 ? 15.531 12.289 7.773 1 84.5 24 LYS B O 1
ATOM 1686 N N . THR B 1 25 ? 16.578 14.25 8.094 1 84.38 25 THR B N 1
ATOM 1687 C CA . THR B 1 25 ? 15.656 14.703 9.141 1 84.38 25 THR B CA 1
ATOM 1688 C C . THR B 1 25 ? 14.242 14.875 8.578 1 84.38 25 THR B C 1
ATOM 1690 O O . THR B 1 25 ? 13.266 14.516 9.242 1 84.38 25 THR B O 1
ATOM 1693 N N . ARG B 1 26 ? 14.148 15.391 7.383 1 83.88 26 ARG B N 1
ATOM 1694 C CA . ARG B 1 26 ? 12.852 15.594 6.75 1 83.88 26 ARG B CA 1
ATOM 1695 C C . ARG B 1 26 ? 12.156 14.266 6.469 1 83.88 26 ARG B C 1
ATOM 1697 O O . ARG B 1 26 ? 10.953 14.141 6.68 1 83.88 26 ARG B O 1
ATOM 1704 N N . ARG B 1 27 ? 12.898 13.297 6.008 1 87 27 ARG B N 1
ATOM 1705 C CA . ARG B 1 27 ? 12.344 11.977 5.715 1 87 27 ARG B CA 1
ATOM 1706 C C . ARG B 1 27 ? 11.859 11.289 6.984 1 87 27 ARG B C 1
ATOM 1708 O O . ARG B 1 27 ? 10.805 10.656 6.992 1 87 27 ARG B O 1
ATOM 1715 N N . GLN B 1 28 ? 12.648 11.469 8.008 1 90.88 28 GLN B N 1
ATOM 1716 C CA . GLN B 1 28 ? 12.297 10.859 9.289 1 90.88 28 GLN B CA 1
ATOM 1717 C C . GLN B 1 28 ? 11.023 11.477 9.859 1 90.88 28 GLN B C 1
ATOM 1719 O O . GLN B 1 28 ? 10.18 10.766 10.414 1 90.88 28 GLN B O 1
ATOM 1724 N N . ARG B 1 29 ? 10.969 12.773 9.68 1 92.38 29 ARG B N 1
ATOM 1725 C CA . ARG B 1 29 ? 9.789 13.484 10.156 1 92.38 29 ARG B CA 1
ATOM 1726 C C . ARG B 1 29 ? 8.531 13.008 9.43 1 92.38 29 ARG B C 1
ATOM 1728 O O . ARG B 1 29 ? 7.504 12.75 10.055 1 92.38 29 ARG B O 1
ATOM 1735 N N . GLY B 1 30 ? 8.602 12.93 8.133 1 92.88 30 GLY B N 1
ATOM 1736 C CA . GLY B 1 30 ? 7.484 12.422 7.352 1 92.88 30 GLY B CA 1
ATOM 1737 C C . GLY B 1 30 ? 7.074 11.016 7.734 1 92.88 30 GLY B C 1
ATOM 1738 O O . GLY B 1 30 ? 5.891 10.734 7.922 1 92.88 30 GLY B O 1
ATOM 1739 N N . TYR B 1 31 ? 8.078 10.227 7.906 1 91.31 31 TYR B N 1
ATOM 1740 C CA . TYR B 1 31 ? 7.824 8.852 8.312 1 91.31 31 TYR B CA 1
ATOM 1741 C C . TYR B 1 31 ? 7.121 8.805 9.664 1 91.31 31 TYR B C 1
ATOM 1743 O O . TYR B 1 31 ? 6.16 8.055 9.844 1 91.31 31 TYR B O 1
ATOM 1751 N N . GLN B 1 32 ? 7.586 9.508 10.578 1 94.38 32 GLN B N 1
ATOM 1752 C CA . GLN B 1 32 ? 7.035 9.5 11.93 1 94.38 32 GLN B CA 1
ATOM 1753 C C . GLN B 1 32 ? 5.57 9.93 11.93 1 94.38 32 GLN B C 1
ATOM 1755 O O . GLN B 1 32 ? 4.758 9.375 12.68 1 94.38 32 GLN B O 1
ATOM 1760 N N . TRP B 1 33 ? 5.324 10.906 11.125 1 96.69 33 TRP B N 1
ATOM 1761 C CA . TRP B 1 33 ? 3.941 11.367 11.078 1 96.69 33 TRP B CA 1
ATOM 1762 C C . TRP B 1 33 ? 3.027 10.289 10.5 1 96.69 33 TRP B C 1
ATOM 1764 O O . TRP B 1 33 ? 1.96 10.016 11.055 1 96.69 33 TRP B O 1
ATOM 1774 N N . GLU B 1 34 ? 3.461 9.633 9.43 1 95.81 34 GLU B N 1
ATOM 1775 C CA . GLU B 1 34 ? 2.701 8.523 8.859 1 95.81 34 GLU B CA 1
ATOM 1776 C C . GLU B 1 34 ? 2.531 7.391 9.867 1 95.81 34 GLU B C 1
ATOM 1778 O O . GLU B 1 34 ? 1.438 6.836 10.008 1 95.81 34 GLU B O 1
ATOM 1783 N N . ASP B 1 35 ? 3.566 7.113 10.508 1 95.5 35 ASP B N 1
ATOM 1784 C CA . ASP B 1 35 ? 3.549 6.039 11.5 1 95.5 35 ASP B CA 1
ATOM 1785 C C . ASP B 1 35 ? 2.592 6.363 12.648 1 95.5 35 ASP B C 1
ATOM 1787 O O . ASP B 1 35 ? 1.879 5.48 13.133 1 95.5 35 ASP B O 1
ATOM 1791 N N . THR B 1 36 ? 2.586 7.602 13.062 1 97.38 36 THR B N 1
ATOM 1792 C CA . THR B 1 36 ? 1.678 8.047 14.117 1 97.38 36 THR B CA 1
ATOM 1793 C C . THR B 1 36 ? 0.224 7.859 13.688 1 97.38 36 THR B C 1
ATOM 1795 O O . THR B 1 36 ? -0.594 7.352 14.461 1 97.38 36 THR B O 1
ATOM 1798 N N . LEU B 1 37 ? -0.051 8.242 12.484 1 97.56 37 LEU B N 1
ATOM 1799 C CA . LEU B 1 37 ? -1.405 8.07 11.969 1 97.56 37 LEU B CA 1
ATOM 1800 C C . LEU B 1 37 ? -1.809 6.598 11.984 1 97.56 37 LEU B C 1
ATOM 1802 O O . LEU B 1 37 ? -2.895 6.254 12.453 1 97.56 37 LEU B O 1
ATOM 1806 N N . VAL B 1 38 ? -0.94 5.785 11.531 1 97.19 38 VAL B N 1
ATOM 1807 C CA . VAL B 1 38 ? -1.204 4.352 11.461 1 97.19 38 VAL B CA 1
ATOM 1808 C C . VAL B 1 38 ? -1.455 3.801 12.867 1 97.19 38 VAL B C 1
ATOM 1810 O O . VAL B 1 38 ? -2.434 3.086 13.094 1 97.19 38 VAL B O 1
ATOM 1813 N N . LYS B 1 39 ? -0.64 4.125 13.766 1 98.06 39 LYS B N 1
ATOM 1814 C CA . LYS B 1 39 ? -0.775 3.654 15.148 1 98.06 39 LYS B CA 1
ATOM 1815 C C . LYS B 1 39 ? -2.094 4.117 15.758 1 98.06 39 LYS B C 1
ATOM 1817 O O . LYS B 1 39 ? -2.766 3.354 16.453 1 98.06 39 LYS B O 1
ATOM 1822 N N . ARG B 1 40 ? -2.42 5.336 15.523 1 98.5 40 ARG B N 1
ATOM 1823 C CA . ARG B 1 40 ? -3.648 5.883 16.094 1 98.5 40 ARG B CA 1
ATOM 1824 C C . ARG B 1 40 ? -4.875 5.164 15.531 1 98.5 40 ARG B C 1
ATOM 1826 O O . ARG B 1 40 ? -5.785 4.805 16.281 1 98.5 40 ARG B O 1
ATOM 1833 N N . PHE B 1 41 ? -4.871 4.91 14.281 1 98.5 41 PHE B N 1
ATOM 1834 C CA . PHE B 1 41 ? -5.973 4.152 13.703 1 98.5 41 PHE B CA 1
ATOM 1835 C C . PHE B 1 41 ? -6.027 2.746 14.289 1 98.5 41 PHE B C 1
ATOM 1837 O O . PHE B 1 41 ? -7.098 2.271 14.68 1 98.5 41 PHE B O 1
ATOM 1844 N N . ASN B 1 42 ? -4.859 2.135 14.391 1 97.88 42 ASN B N 1
ATOM 1845 C CA . ASN B 1 42 ? -4.805 0.742 14.82 1 97.88 42 ASN B CA 1
ATOM 1846 C C . ASN B 1 42 ? -5.152 0.601 16.297 1 97.88 42 ASN B C 1
ATOM 1848 O O . ASN B 1 42 ? -5.465 -0.496 16.766 1 97.88 42 ASN B O 1
ATOM 1852 N N . ALA B 1 43 ? -5.09 1.682 17.016 1 98.44 43 ALA B N 1
ATOM 1853 C CA . ALA B 1 43 ? -5.484 1.679 18.422 1 98.44 43 ALA B CA 1
ATOM 1854 C C . ALA B 1 43 ? -6.98 1.951 18.562 1 98.44 43 ALA B C 1
ATOM 1856 O O . ALA B 1 43 ? -7.523 1.873 19.672 1 98.44 43 ALA B O 1
ATOM 1857 N N . THR B 1 44 ? -7.648 2.357 17.5 1 98.12 44 THR B N 1
ATOM 1858 C CA . THR B 1 44 ? -9.078 2.658 17.5 1 98.12 44 THR B CA 1
ATOM 1859 C C . THR B 1 44 ? -9.891 1.419 17.125 1 98.12 44 THR B C 1
ATOM 1861 O O . THR B 1 44 ? -9.578 0.728 16.156 1 98.12 44 THR B O 1
ATOM 1864 N N . PRO B 1 45 ? -10.93 1.129 17.891 1 97.62 45 PRO B N 1
ATOM 1865 C CA . PRO B 1 45 ? -11.727 -0.065 17.594 1 97.62 45 PRO B CA 1
ATOM 1866 C C . PRO B 1 45 ? -12.227 -0.096 16.156 1 97.62 45 PRO B C 1
ATOM 1868 O O . PRO B 1 45 ? -12.633 0.938 15.609 1 97.62 45 PRO B O 1
ATOM 1871 N N . ASN B 1 46 ? -12.125 -1.228 15.5 1 97.25 46 ASN B N 1
ATOM 1872 C CA . ASN B 1 46 ? -12.695 -1.577 14.203 1 97.25 46 ASN B CA 1
ATOM 1873 C C . ASN B 1 46 ? -11.93 -0.924 13.055 1 97.25 46 ASN B C 1
ATOM 1875 O O . ASN B 1 46 ? -12.336 -1.018 11.898 1 97.25 46 ASN B O 1
ATOM 1879 N N . TRP B 1 47 ? -10.891 -0.171 13.391 1 98.44 47 TRP B N 1
ATOM 1880 C CA . TRP B 1 47 ? -10.055 0.421 12.352 1 98.44 47 TRP B CA 1
ATOM 1881 C C . TRP B 1 47 ? -8.766 -0.367 12.172 1 98.44 47 TRP B C 1
ATOM 1883 O O . TRP B 1 47 ? -8.219 -0.901 13.148 1 98.44 47 TRP B O 1
ATOM 1893 N N . LYS B 1 48 ? -8.32 -0.477 10.984 1 97.88 48 LYS B N 1
ATOM 1894 C CA . LYS B 1 48 ? -6.996 -0.96 10.609 1 97.88 48 LYS B CA 1
ATOM 1895 C C . LYS B 1 48 ? -6.336 -0.028 9.602 1 97.88 48 LYS B C 1
ATOM 1897 O O . LYS B 1 48 ? -6.988 0.447 8.664 1 97.88 48 LYS B O 1
ATOM 1902 N N . ALA B 1 49 ? -5.082 0.223 9.789 1 96.81 49 ALA B N 1
ATOM 1903 C CA . ALA B 1 49 ? -4.379 1.124 8.883 1 96.81 49 ALA B CA 1
ATOM 1904 C C . ALA B 1 49 ? -2.994 0.586 8.539 1 96.81 49 ALA B C 1
ATOM 1906 O O . ALA B 1 49 ? -2.422 -0.2 9.297 1 96.81 49 ALA B O 1
ATOM 1907 N N . PHE B 1 50 ? -2.545 1.055 7.375 1 93.25 50 PHE B N 1
ATOM 1908 C CA . PHE B 1 50 ? -1.248 0.664 6.84 1 93.25 50 PHE B CA 1
ATOM 1909 C C . PHE B 1 50 ? -0.52 1.869 6.254 1 93.25 50 PHE B C 1
ATOM 1911 O O . PHE B 1 50 ? -1.133 2.715 5.602 1 93.25 50 PHE B O 1
ATOM 1918 N N . ARG B 1 51 ? 0.787 1.896 6.523 1 93.31 51 ARG B N 1
ATOM 1919 C CA . ARG B 1 51 ? 1.614 2.83 5.766 1 93.31 51 ARG B CA 1
ATOM 1920 C C . ARG B 1 51 ? 1.956 2.27 4.391 1 93.31 51 ARG B C 1
ATOM 1922 O O . ARG B 1 51 ? 2.477 1.157 4.281 1 93.31 51 ARG B O 1
ATOM 1929 N N . LEU B 1 52 ? 1.606 2.99 3.355 1 90.5 52 LEU B N 1
ATOM 1930 C CA . LEU B 1 52 ? 1.883 2.549 1.992 1 90.5 52 LEU B CA 1
ATOM 1931 C C . LEU B 1 52 ? 3.156 3.195 1.459 1 90.5 52 LEU B C 1
ATOM 1933 O O . LEU B 1 52 ? 3.918 2.562 0.725 1 90.5 52 LEU B O 1
ATOM 1937 N N . GLY B 1 53 ? 3.434 4.668 1.836 1 71.88 53 GLY B N 1
ATOM 1938 C CA . GLY B 1 53 ? 4.414 5.641 1.377 1 71.88 53 GLY B CA 1
ATOM 1939 C C . GLY B 1 53 ? 5.758 5.023 1.04 1 71.88 53 GLY B C 1
ATOM 1940 O O . GLY B 1 53 ? 6.473 4.555 1.929 1 71.88 53 GLY B O 1
ATOM 1941 N N . SER B 1 54 ? 5.688 4.039 0.049 1 59.41 54 SER B N 1
ATOM 1942 C CA . SER B 1 54 ? 6.906 3.633 -0.641 1 59.41 54 SER B CA 1
ATOM 1943 C C . SER B 1 54 ? 7.23 4.574 -1.797 1 59.41 54 SER B C 1
ATOM 1945 O O . SER B 1 54 ? 6.359 5.312 -2.262 1 59.41 54 SER B O 1
ATOM 1947 N N . PRO B 1 55 ? 8.516 4.777 -2.104 1 55.38 55 PRO B N 1
ATOM 1948 C CA . PRO B 1 55 ? 8.969 5.594 -3.23 1 55.38 55 PRO B CA 1
ATOM 1949 C C . PRO B 1 55 ? 8.055 5.484 -4.449 1 55.38 55 PRO B C 1
ATOM 1951 O O . PRO B 1 55 ? 8.203 6.246 -5.406 1 55.38 55 PRO B O 1
ATOM 1954 N N . SER B 1 56 ? 7.055 4.539 -4.277 1 56.16 56 SER B N 1
ATOM 1955 C CA . SER B 1 56 ? 6.305 4.41 -5.52 1 56.16 56 SER B CA 1
ATOM 1956 C C . SER B 1 56 ? 5.375 5.602 -5.734 1 56.16 56 SER B C 1
ATOM 1958 O O . SER B 1 56 ? 4.684 6.031 -4.805 1 56.16 56 SER B O 1
ATOM 1960 N N . ILE B 1 57 ? 5.445 6.215 -6.895 1 62.44 57 ILE B N 1
ATOM 1961 C CA . ILE B 1 57 ? 4.742 7.398 -7.379 1 62.44 57 ILE B CA 1
ATOM 1962 C C . ILE B 1 57 ? 3.24 7.125 -7.418 1 62.44 57 ILE B C 1
ATOM 1964 O O . ILE B 1 57 ? 2.441 8.039 -7.633 1 62.44 57 ILE B O 1
ATOM 1968 N N . ALA B 1 58 ? 2.771 5.895 -6.852 1 76.81 58 ALA B N 1
ATOM 1969 C CA . ALA B 1 58 ? 1.362 5.668 -7.16 1 76.81 58 ALA B CA 1
ATOM 1970 C C . ALA B 1 58 ? 0.573 5.328 -5.898 1 76.81 58 ALA B C 1
ATOM 1972 O O . ALA B 1 58 ? -0.577 4.891 -5.98 1 76.81 58 ALA B O 1
ATOM 1973 N N . LEU B 1 59 ? 1.205 5.602 -4.758 1 90.62 59 LEU B N 1
ATOM 1974 C CA . LEU B 1 59 ? 0.527 5.148 -3.547 1 90.62 59 LEU B CA 1
ATOM 1975 C C . LEU B 1 59 ? 0.233 6.324 -2.619 1 90.62 59 LEU B C 1
ATOM 1977 O O . LEU B 1 59 ? 1.052 7.234 -2.486 1 90.62 59 LEU B O 1
ATOM 1981 N N . PRO B 1 60 ? -0.962 6.25 -1.983 1 94.5 60 PRO B N 1
ATOM 1982 C CA . PRO B 1 60 ? -1.108 7.141 -0.83 1 94.5 60 PRO B CA 1
ATOM 1983 C C . PRO B 1 60 ? -0.097 6.848 0.275 1 94.5 60 PRO B C 1
ATOM 1985 O O . PRO B 1 60 ? 0.579 5.816 0.239 1 94.5 60 PRO B O 1
ATOM 1988 N N . ASP B 1 61 ? -0.021 7.793 1.222 1 94.38 61 ASP B N 1
ATOM 1989 C CA . ASP B 1 61 ? 0.905 7.586 2.33 1 94.38 61 ASP B CA 1
ATOM 1990 C C . ASP B 1 61 ? 0.35 6.566 3.326 1 94.38 61 ASP B C 1
ATOM 1992 O O . ASP B 1 61 ? 1.093 5.734 3.85 1 94.38 61 ASP B O 1
ATOM 1996 N N . VAL B 1 62 ? -0.906 6.648 3.59 1 95.5 62 VAL B N 1
ATOM 1997 C CA . VAL B 1 62 ? -1.555 5.793 4.578 1 95.5 62 VAL B CA 1
ATOM 1998 C C . VAL B 1 62 ? -2.908 5.324 4.051 1 95.5 62 VAL B C 1
ATOM 2000 O O . VAL B 1 62 ? -3.629 6.09 3.408 1 95.5 62 VAL B O 1
ATOM 2003 N N . LEU B 1 63 ? -3.266 4.105 4.301 1 96.69 63 LEU B N 1
ATOM 2004 C CA . LEU B 1 63 ? -4.582 3.525 4.051 1 96.69 63 LEU B CA 1
ATOM 2005 C C . LEU B 1 63 ? -5.227 3.066 5.355 1 96.69 63 LEU B C 1
ATOM 2007 O O . LEU B 1 63 ? -4.602 2.361 6.148 1 96.69 63 LEU B O 1
ATOM 2011 N N . ALA B 1 64 ? -6.445 3.529 5.617 1 98.31 64 ALA B N 1
ATOM 2012 C CA . ALA B 1 64 ? -7.195 3.107 6.801 1 98.31 64 ALA B CA 1
ATOM 2013 C C . ALA B 1 64 ? -8.57 2.57 6.414 1 98.31 64 ALA B C 1
ATOM 2015 O O . ALA B 1 64 ? -9.258 3.152 5.574 1 98.31 64 ALA B O 1
ATOM 2016 N N . VAL B 1 65 ? -8.945 1.444 7.066 1 98.5 65 VAL B N 1
ATOM 2017 C CA . VAL B 1 65 ? -10.219 0.837 6.703 1 98.5 65 VAL B CA 1
ATOM 2018 C C . VAL B 1 65 ? -11 0.479 7.965 1 98.5 65 VAL B C 1
ATOM 2020 O O . VAL B 1 65 ? -10.406 0.213 9.016 1 98.5 65 VAL B O 1
ATOM 2023 N N . ASN B 1 66 ? -12.242 0.597 7.91 1 98.5 66 ASN B N 1
ATOM 2024 C CA . ASN B 1 66 ? -13.242 0.137 8.867 1 98.5 66 ASN B CA 1
ATOM 2025 C C . ASN B 1 66 ? -14.367 -0.634 8.18 1 98.5 66 ASN B C 1
ATOM 2027 O O . ASN B 1 66 ? -15.258 -0.034 7.574 1 98.5 66 ASN B O 1
ATOM 2031 N N . THR B 1 67 ? -14.344 -1.909 8.273 1 97.62 67 THR B N 1
ATOM 2032 C CA . THR B 1 67 ? -15.289 -2.752 7.551 1 97.62 67 THR B CA 1
ATOM 2033 C C . THR B 1 67 ? -16.703 -2.584 8.102 1 97.62 67 THR B C 1
ATOM 2035 O O . THR B 1 67 ? -17.672 -2.51 7.344 1 97.62 67 THR B O 1
ATOM 2038 N N . GLU B 1 68 ? -16.797 -2.523 9.383 1 97.75 68 GLU B N 1
ATOM 2039 C CA . GLU B 1 68 ? -18.094 -2.41 10.031 1 97.75 68 GLU B CA 1
ATOM 2040 C C . GLU B 1 68 ? -18.859 -1.186 9.531 1 97.75 68 GLU B C 1
ATOM 2042 O O . GLU B 1 68 ? -20.062 -1.266 9.242 1 97.75 68 GLU B O 1
ATOM 2047 N N . ASP B 1 69 ? -18.156 -0.108 9.367 1 97.75 69 ASP B N 1
ATOM 2048 C CA . ASP B 1 69 ? -18.766 1.138 8.914 1 97.75 69 ASP B CA 1
ATOM 2049 C C . ASP B 1 69 ? -18.672 1.274 7.395 1 97.75 69 ASP B C 1
ATOM 2051 O O . ASP B 1 69 ? -19.078 2.297 6.828 1 97.75 69 ASP B O 1
ATOM 2055 N N . SER B 1 70 ? -18.094 0.27 6.738 1 98.38 70 SER B N 1
ATOM 2056 C CA . SER B 1 70 ? -17.828 0.329 5.305 1 98.38 70 SER B CA 1
ATOM 2057 C C . SER B 1 70 ? -17.109 1.617 4.93 1 98.38 70 SER B C 1
ATOM 2059 O O . SER B 1 70 ? -17.531 2.33 4.016 1 98.38 70 SER B O 1
ATOM 2061 N N . ALA B 1 71 ? -16.031 1.889 5.629 1 98.62 71 ALA B N 1
ATOM 2062 C CA . ALA B 1 71 ? -15.289 3.135 5.434 1 98.62 71 ALA B CA 1
ATOM 2063 C C . ALA B 1 71 ? -13.852 2.859 5.016 1 98.62 71 ALA B C 1
ATOM 2065 O O . ALA B 1 71 ? -13.227 1.92 5.508 1 98.62 71 ALA B O 1
ATOM 2066 N N . ILE B 1 72 ? -13.375 3.629 4.129 1 98.62 72 ILE B N 1
ATOM 2067 C CA . ILE B 1 72 ? -11.969 3.604 3.736 1 98.62 72 ILE B CA 1
ATOM 2068 C C . ILE B 1 72 ? -11.445 5.031 3.605 1 98.62 72 ILE B C 1
ATOM 2070 O O . ILE B 1 72 ? -12.102 5.891 3.014 1 98.62 72 ILE B O 1
ATOM 2074 N N . PHE B 1 73 ? -10.273 5.305 4.203 1 98.75 73 PHE B N 1
ATOM 2075 C CA . PHE B 1 73 ? -9.586 6.582 4.086 1 98.75 73 PHE B CA 1
ATOM 2076 C C . PHE B 1 73 ? -8.25 6.406 3.373 1 98.75 73 PHE B C 1
ATOM 2078 O O . PHE B 1 73 ? -7.43 5.578 3.771 1 98.75 73 PHE B O 1
ATOM 2085 N N . THR B 1 74 ? -8.07 7.105 2.295 1 98.06 74 THR B N 1
ATOM 2086 C CA . THR B 1 74 ? -6.742 7.312 1.729 1 98.06 74 THR B CA 1
ATOM 2087 C C . THR B 1 74 ? -6.148 8.633 2.213 1 98.06 74 THR B C 1
ATOM 2089 O O . THR B 1 74 ? -6.797 9.672 2.137 1 98.06 74 THR B O 1
ATOM 2092 N N . ILE B 1 75 ? -4.898 8.586 2.678 1 98 75 ILE B N 1
ATOM 2093 C CA . ILE B 1 75 ? -4.422 9.727 3.447 1 98 75 ILE B CA 1
ATOM 2094 C C . ILE B 1 75 ? -3.078 10.195 2.896 1 98 75 ILE B C 1
ATOM 2096 O O . ILE B 1 75 ? -2.148 9.398 2.746 1 98 75 ILE B O 1
ATOM 2100 N N . GLU B 1 76 ? -3.027 11.445 2.541 1 97.19 76 GLU B N 1
ATOM 2101 C CA . GLU B 1 76 ? -1.772 12.148 2.287 1 97.19 76 GLU B CA 1
ATOM 2102 C C . GLU B 1 76 ? -1.326 12.938 3.51 1 97.19 76 GLU B C 1
ATOM 2104 O O . GLU B 1 76 ? -2.037 13.836 3.967 1 97.19 76 GLU B O 1
ATOM 2109 N N . ALA B 1 77 ? -0.129 12.602 4.004 1 97.19 77 ALA B N 1
ATOM 2110 C CA . ALA B 1 77 ? 0.334 13.164 5.27 1 97.19 77 ALA B CA 1
ATOM 2111 C C . ALA B 1 77 ? 1.477 14.156 5.043 1 97.19 77 ALA B C 1
ATOM 2113 O O . ALA B 1 77 ? 2.436 13.852 4.328 1 97.19 77 ALA B O 1
ATOM 2114 N N . LYS B 1 78 ? 1.328 15.383 5.586 1 97.12 78 LYS B N 1
ATOM 2115 C CA . LYS B 1 78 ? 2.367 16.406 5.559 1 97.12 78 LYS B CA 1
ATOM 2116 C C . LYS B 1 78 ? 2.707 16.891 6.965 1 97.12 78 LYS B C 1
ATOM 2118 O O . LYS B 1 78 ? 1.812 17.156 7.77 1 97.12 78 LYS B O 1
ATOM 2123 N N . SER B 1 79 ? 4.008 16.891 7.238 1 97.25 79 SER B N 1
ATOM 2124 C CA . SER B 1 79 ? 4.477 17.422 8.508 1 97.25 79 SER B CA 1
ATOM 2125 C C . SER B 1 79 ? 5.68 18.344 8.305 1 97.25 79 SER B C 1
ATOM 2127 O O . SER B 1 79 ? 6.465 18.156 7.375 1 97.25 79 SER B O 1
ATOM 2129 N N . GLY B 1 80 ? 5.676 19.344 9.172 1 96.44 80 GLY B N 1
ATOM 2130 C CA . GLY B 1 80 ? 6.82 20.234 9.016 1 96.44 80 GLY B CA 1
ATOM 2131 C C . GLY B 1 80 ? 6.855 21.344 10.039 1 96.44 80 GLY B C 1
ATOM 2132 O O . GLY B 1 80 ? 5.965 21.453 10.883 1 96.44 80 GLY B O 1
ATOM 2133 N N . THR B 1 81 ? 7.926 22.156 9.906 1 95.81 81 THR B N 1
ATOM 2134 C CA . THR B 1 81 ? 8.164 23.25 10.828 1 95.81 81 THR B CA 1
ATOM 2135 C C . THR B 1 81 ? 7.793 24.594 10.188 1 95.81 81 THR B C 1
ATOM 2137 O O . THR B 1 81 ? 7.812 25.625 10.852 1 95.81 81 THR B O 1
ATOM 2140 N N . SER B 1 82 ? 7.418 24.562 8.906 1 95.5 82 SER B N 1
ATOM 2141 C CA . SER B 1 82 ? 7.023 25.781 8.211 1 95.5 82 SER B CA 1
ATOM 2142 C C . SER B 1 82 ? 5.617 26.219 8.609 1 95.5 82 SER B C 1
ATOM 2144 O O . SER B 1 82 ? 4.941 25.531 9.367 1 95.5 82 SER B O 1
ATOM 2146 N N . THR B 1 83 ? 5.324 27.469 8.164 1 96.62 83 THR B N 1
ATOM 2147 C CA . THR B 1 83 ? 3.998 28 8.461 1 96.62 83 THR B CA 1
ATOM 2148 C C . THR B 1 83 ? 2.996 27.594 7.387 1 96.62 83 THR B C 1
ATOM 2150 O O . THR B 1 83 ? 1.81 27.906 7.48 1 96.62 83 THR B O 1
ATOM 2153 N N . SER B 1 84 ? 3.443 26.922 6.359 1 97.06 84 SER B N 1
ATOM 2154 C CA . SER B 1 84 ? 2.609 26.391 5.281 1 97.06 84 SER B CA 1
ATOM 2155 C C . SER B 1 84 ? 3.123 25.047 4.793 1 97.06 84 SER B C 1
ATOM 2157 O O . SER B 1 84 ? 4.336 24.828 4.688 1 97.06 84 SER B O 1
ATOM 2159 N N . LEU B 1 85 ? 2.234 24.141 4.566 1 97.69 85 LEU B N 1
ATOM 2160 C CA . LEU B 1 85 ? 2.561 22.812 4.07 1 97.69 85 LEU B CA 1
ATOM 2161 C C . LEU B 1 85 ? 1.858 22.547 2.746 1 97.69 85 LEU B C 1
ATOM 2163 O O . LEU B 1 85 ? 0.626 22.531 2.682 1 97.69 85 LEU B O 1
ATOM 2167 N N . PRO B 1 86 ? 2.611 22.328 1.731 1 96.88 86 PRO B N 1
ATOM 2168 C CA . PRO B 1 86 ? 2.008 22.094 0.417 1 96.88 86 PRO B CA 1
ATOM 2169 C C . PRO B 1 86 ? 1.65 20.625 0.185 1 96.88 86 PRO B C 1
ATOM 2171 O O . PRO B 1 86 ? 2.312 19.734 0.72 1 96.88 86 PRO B O 1
ATOM 2174 N N . VAL B 1 87 ? 0.632 20.359 -0.573 1 96.75 87 VAL B N 1
ATOM 2175 C CA . VAL B 1 87 ? 0.27 19.062 -1.13 1 96.75 87 VAL B CA 1
ATOM 2176 C C . VAL B 1 87 ? 0.168 19.156 -2.65 1 96.75 87 VAL B C 1
ATOM 2178 O O . VAL B 1 87 ? -0.77 19.766 -3.178 1 96.75 87 VAL B O 1
ATOM 2181 N N . PRO B 1 88 ? 1.101 18.594 -3.322 1 95.06 88 PRO B N 1
ATOM 2182 C CA . PRO B 1 88 ? 1.023 18.609 -4.785 1 95.06 88 PRO B CA 1
ATOM 2183 C C . PRO B 1 88 ? -0.223 17.891 -5.312 1 95.06 88 PRO B C 1
ATOM 2185 O O . PRO B 1 88 ? -0.671 16.906 -4.727 1 95.06 88 PRO B O 1
ATOM 2188 N N . TYR B 1 89 ? -0.717 18.344 -6.477 1 95.81 89 TYR B N 1
ATOM 2189 C CA . TYR B 1 89 ? -1.965 17.844 -7.043 1 95.81 89 TYR B CA 1
ATOM 2190 C C . TYR B 1 89 ? -1.88 16.344 -7.309 1 95.81 89 TYR B C 1
ATOM 2192 O O . TYR B 1 89 ? -2.871 15.617 -7.168 1 95.81 89 TYR B O 1
ATOM 2200 N N . ASP B 1 90 ? -0.712 15.875 -7.754 1 94.56 90 ASP B N 1
ATOM 2201 C CA . ASP B 1 90 ? -0.563 14.477 -8.133 1 94.56 90 ASP B CA 1
ATOM 2202 C C . ASP B 1 90 ? -0.753 13.555 -6.934 1 94.56 90 ASP B C 1
ATOM 2204 O O . ASP B 1 90 ? -1.194 12.414 -7.082 1 94.56 90 ASP B O 1
ATOM 2208 N N . GLN B 1 91 ? -0.397 13.992 -5.734 1 95.06 91 GLN B N 1
ATOM 2209 C CA . GLN B 1 91 ? -0.588 13.203 -4.527 1 95.06 91 GLN B CA 1
ATOM 2210 C C . GLN B 1 91 ? -2.066 13.109 -4.156 1 95.06 91 GLN B C 1
ATOM 2212 O O . GLN B 1 91 ? -2.52 12.086 -3.639 1 95.06 91 GLN B O 1
ATOM 2217 N N . ILE B 1 92 ? -2.756 14.156 -4.441 1 96.44 92 ILE B N 1
ATOM 2218 C CA . ILE B 1 92 ? -4.199 14.141 -4.23 1 96.44 92 ILE B CA 1
ATOM 2219 C C . ILE B 1 92 ? -4.855 13.18 -5.223 1 96.44 92 ILE B C 1
ATOM 2221 O O . ILE B 1 92 ? -5.707 12.375 -4.848 1 96.44 92 ILE B O 1
ATOM 2225 N N . GLU B 1 93 ? -4.395 13.273 -6.43 1 95.56 93 GLU B N 1
ATOM 2226 C CA . GLU B 1 93 ? -4.922 12.414 -7.484 1 95.56 93 GLU B CA 1
ATOM 2227 C C . GLU B 1 93 ? -4.723 10.938 -7.145 1 95.56 93 GLU B C 1
ATOM 2229 O O . GLU B 1 93 ? -5.613 10.117 -7.371 1 95.56 93 GLU B O 1
ATOM 2234 N N . ARG B 1 94 ? -3.602 10.648 -6.605 1 94.06 94 ARG B N 1
ATOM 2235 C CA . ARG B 1 94 ? -3.303 9.266 -6.234 1 94.06 94 ARG B CA 1
ATOM 2236 C C . ARG B 1 94 ? -4.27 8.766 -5.168 1 94.06 94 ARG B C 1
ATOM 2238 O O . ARG B 1 94 ? -4.793 7.652 -5.273 1 94.06 94 ARG B O 1
ATOM 2245 N N . CYS B 1 95 ? -4.484 9.594 -4.211 1 96.31 95 CYS B N 1
ATOM 2246 C CA . CYS B 1 95 ? -5.426 9.219 -3.16 1 96.31 95 CYS B CA 1
ATOM 2247 C C . CYS B 1 95 ? -6.824 9.008 -3.732 1 96.31 95 CYS B C 1
ATOM 2249 O O . CYS B 1 95 ? -7.523 8.07 -3.346 1 96.31 95 CYS B O 1
ATOM 2251 N N . LEU B 1 96 ? -7.168 9.906 -4.656 1 97 96 LEU B N 1
ATOM 2252 C CA . LEU B 1 96 ? -8.492 9.828 -5.266 1 97 96 LEU B CA 1
ATOM 2253 C C . LEU B 1 96 ? -8.641 8.539 -6.07 1 97 96 LEU B C 1
ATOM 2255 O O . LEU B 1 96 ? -9.695 7.895 -6.031 1 97 96 LEU B O 1
ATOM 2259 N N . GLU B 1 97 ? -7.609 8.195 -6.734 1 95.31 97 GLU B N 1
ATOM 2260 C CA . GLU B 1 97 ? -7.641 6.977 -7.535 1 95.31 97 GLU B CA 1
ATOM 2261 C C . GLU B 1 97 ? -7.895 5.754 -6.66 1 95.31 97 GLU B C 1
ATOM 2263 O O . GLU B 1 97 ? -8.703 4.887 -7.008 1 95.31 97 GLU B O 1
ATOM 2268 N N . TRP B 1 98 ? -7.293 5.719 -5.539 1 95.88 98 TRP B N 1
ATOM 2269 C CA . TRP B 1 98 ? -7.484 4.59 -4.633 1 95.88 98 TRP B CA 1
ATOM 2270 C C . TRP B 1 98 ? -8.891 4.594 -4.047 1 95.88 98 TRP B C 1
ATOM 2272 O O . TRP B 1 98 ? -9.539 3.549 -3.961 1 95.88 98 TRP B O 1
ATOM 2282 N N . ALA B 1 99 ? -9.289 5.758 -3.672 1 96.94 99 ALA B N 1
ATOM 2283 C CA . ALA B 1 99 ? -10.648 5.859 -3.133 1 96.94 99 ALA B CA 1
ATOM 2284 C C . ALA B 1 99 ? -11.68 5.395 -4.156 1 96.94 99 ALA B C 1
ATOM 2286 O O . ALA B 1 99 ? -12.641 4.711 -3.809 1 96.94 99 ALA B O 1
ATOM 2287 N N . LYS B 1 100 ? -11.453 5.742 -5.375 1 96.06 100 LYS B N 1
ATOM 2288 C CA . LYS B 1 100 ? -12.375 5.371 -6.441 1 96.06 100 LYS B CA 1
ATOM 2289 C C . LYS B 1 100 ? -12.305 3.877 -6.734 1 96.06 100 LYS B C 1
ATOM 2291 O O . LYS B 1 100 ? -13.312 3.258 -7.078 1 96.06 100 LYS B O 1
ATOM 2296 N N . THR B 1 101 ? -11.156 3.322 -6.578 1 96.25 101 THR B N 1
ATOM 2297 C CA . THR B 1 101 ? -10.938 1.907 -6.863 1 96.25 101 THR B CA 1
ATOM 2298 C C . THR B 1 101 ? -11.656 1.032 -5.84 1 96.25 101 THR B C 1
ATOM 2300 O O . THR B 1 101 ? -12.266 0.024 -6.199 1 96.25 101 THR B O 1
ATOM 2303 N N . PHE B 1 102 ? -11.602 1.442 -4.598 1 97.56 102 PHE B N 1
ATOM 2304 C CA . PHE B 1 102 ? -12.203 0.642 -3.537 1 97.56 102 PHE B CA 1
ATOM 2305 C C . PHE B 1 102 ? -13.656 1.046 -3.309 1 97.56 102 PHE B C 1
ATOM 2307 O O . PHE B 1 102 ? -14.047 1.361 -2.182 1 97.56 102 PHE B O 1
ATOM 2314 N N . ASP B 1 103 ? -14.398 0.898 -4.352 1 96.75 103 ASP B N 1
ATOM 2315 C CA . ASP B 1 103 ? -15.766 1.415 -4.34 1 96.75 103 ASP B CA 1
ATOM 2316 C C . ASP B 1 103 ? -16.719 0.432 -3.666 1 96.75 103 ASP B C 1
ATOM 2318 O O . ASP B 1 103 ? -17.922 0.697 -3.561 1 96.75 103 ASP B O 1
ATOM 2322 N N . ILE B 1 104 ? -16.188 -0.631 -3.135 1 97.75 104 ILE B N 1
ATOM 2323 C CA . ILE B 1 104 ? -17 -1.529 -2.318 1 97.75 104 ILE B CA 1
ATOM 2324 C C . ILE B 1 104 ? -17.312 -0.863 -0.982 1 97.75 104 ILE B C 1
ATOM 2326 O O . ILE B 1 104 ? -18.312 -1.205 -0.333 1 97.75 104 ILE B O 1
ATOM 2330 N N . TYR B 1 105 ? -16.484 0.051 -0.59 1 98.12 105 TYR B N 1
ATOM 2331 C CA . TYR B 1 105 ? -16.719 0.835 0.616 1 98.12 105 TYR B CA 1
ATOM 2332 C C . TYR B 1 105 ? -17.688 1.982 0.338 1 98.12 105 TYR B C 1
ATOM 2334 O O . TYR B 1 105 ? -17.547 2.693 -0.66 1 98.12 105 TYR B O 1
ATOM 2342 N N . LYS B 1 106 ? -18.578 2.141 1.24 1 98.25 106 LYS B N 1
ATOM 2343 C CA . LYS B 1 106 ? -19.594 3.172 1.053 1 98.25 106 LYS B CA 1
ATOM 2344 C C . LYS B 1 106 ? -19.047 4.551 1.428 1 98.25 106 LYS B C 1
ATOM 2346 O O . LYS B 1 106 ? -19.312 5.535 0.731 1 98.25 106 LYS B O 1
ATOM 2351 N N . LYS B 1 107 ? -18.359 4.566 2.518 1 98.25 107 LYS B N 1
ATOM 2352 C CA . LYS B 1 107 ? -17.75 5.816 2.98 1 98.25 107 LYS B CA 1
ATOM 2353 C C . LYS B 1 107 ? -16.281 5.898 2.576 1 98.25 107 LYS B C 1
ATOM 2355 O O . LYS B 1 107 ? -15.438 5.238 3.176 1 98.25 107 LYS B O 1
ATOM 2360 N N . ARG B 1 108 ? -16.016 6.707 1.567 1 98.56 108 ARG B N 1
ATOM 2361 C CA . ARG B 1 108 ? -14.656 6.867 1.062 1 98.56 108 ARG B CA 1
ATOM 2362 C C . ARG B 1 108 ? -14.195 8.312 1.194 1 98.56 108 ARG B C 1
ATOM 2364 O O . ARG B 1 108 ? -14.844 9.227 0.686 1 98.56 108 ARG B O 1
ATOM 2371 N N . LYS B 1 109 ? -13.094 8.492 1.899 1 98.5 109 LYS B N 1
ATOM 2372 C CA . LYS B 1 109 ? -12.586 9.852 2.102 1 98.5 109 LYS B CA 1
ATOM 2373 C C . LYS B 1 109 ? -11.117 9.945 1.697 1 98.5 109 LYS B C 1
ATOM 2375 O O . LYS B 1 109 ? -10.328 9.047 1.985 1 98.5 109 LYS B O 1
ATOM 2380 N N . VAL B 1 110 ? -10.828 10.961 0.973 1 98.5 110 VAL B N 1
ATOM 2381 C CA . VAL B 1 110 ? -9.445 11.383 0.781 1 98.5 110 VAL B CA 1
ATOM 2382 C C . VAL B 1 110 ? -9.07 12.422 1.84 1 98.5 110 VAL B C 1
ATOM 2384 O O . VAL B 1 110 ? -9.609 13.523 1.853 1 98.5 110 VAL B O 1
ATOM 2387 N N . LEU B 1 111 ? -8.133 12.055 2.695 1 98.56 111 LEU B N 1
ATOM 2388 C CA . LEU B 1 111 ? -7.781 12.914 3.818 1 98.56 111 LEU B CA 1
ATOM 2389 C C . LEU B 1 111 ? -6.398 13.531 3.619 1 98.56 111 LEU B C 1
ATOM 2391 O O . LEU B 1 111 ? -5.438 12.828 3.307 1 98.56 111 LEU B O 1
ATOM 2395 N N . LEU B 1 112 ? -6.375 14.781 3.736 1 98.38 112 LEU B N 1
ATOM 2396 C CA . LEU B 1 112 ? -5.109 15.492 3.869 1 98.38 112 LEU B CA 1
ATOM 2397 C C . LEU B 1 112 ? -4.785 15.758 5.336 1 98.38 112 LEU B C 1
ATOM 2399 O O . LEU B 1 112 ? -5.469 16.547 5.996 1 98.38 112 LEU B O 1
ATOM 2403 N N . ALA B 1 113 ? -3.791 15.062 5.805 1 98.44 113 ALA B N 1
ATOM 2404 C CA . ALA B 1 113 ? -3.441 15.156 7.219 1 98.44 113 ALA B CA 1
ATOM 2405 C C . ALA B 1 113 ? -2.199 16.016 7.426 1 98.44 113 ALA B C 1
ATOM 2407 O O . ALA B 1 113 ? -1.124 15.695 6.914 1 98.44 113 ALA B O 1
ATOM 2408 N N . PHE B 1 114 ? -2.359 17.062 8.18 1 98.44 114 PHE B N 1
ATOM 2409 C CA . PHE B 1 114 ? -1.273 18 8.398 1 98.44 114 PHE B CA 1
ATOM 2410 C C . PHE B 1 114 ? -0.848 18.016 9.859 1 98.44 114 PHE B C 1
ATOM 2412 O O . PHE B 1 114 ? -1.692 17.969 10.758 1 98.44 114 PHE B O 1
ATOM 2419 N N . LYS B 1 115 ? 0.418 18.062 10.047 1 98.06 115 LYS B N 1
ATOM 2420 C CA . LYS B 1 115 ? 0.996 18.281 11.367 1 98.06 115 LYS B CA 1
ATOM 2421 C C . LYS B 1 115 ? 2.023 19.406 11.344 1 98.06 115 LYS B C 1
ATOM 2423 O O . LYS B 1 115 ? 3.104 19.25 10.773 1 98.06 115 LYS B O 1
ATOM 2428 N N . PHE B 1 116 ? 1.676 20.516 11.953 1 97.5 116 PHE B N 1
ATOM 2429 C CA . PHE B 1 116 ? 2.631 21.578 12.195 1 97.5 116 PHE B CA 1
ATOM 2430 C C . PHE B 1 116 ? 3.338 21.391 13.531 1 97.5 116 PHE B C 1
ATOM 2432 O O . PHE B 1 116 ? 2.699 21.406 14.586 1 97.5 116 PHE B O 1
AT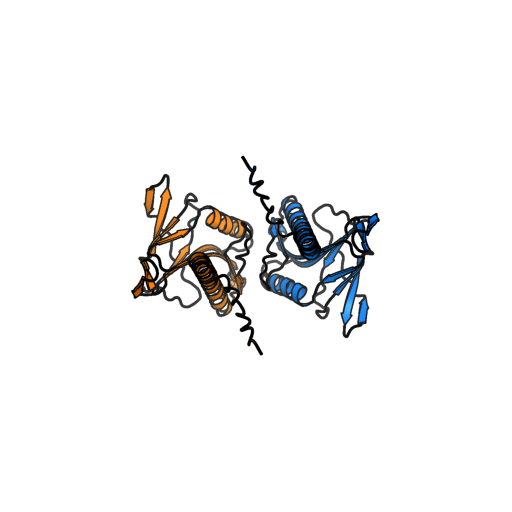OM 2439 N N . LEU B 1 117 ? 4.617 21.219 13.422 1 96.38 117 LEU B N 1
ATOM 2440 C CA . LEU B 1 117 ? 5.391 20.906 14.609 1 96.38 117 LEU B CA 1
ATOM 2441 C C . LEU B 1 117 ? 5.461 22.094 15.562 1 96.38 117 LEU B C 1
ATOM 2443 O O . LEU B 1 117 ? 5.117 23.219 15.18 1 96.38 117 LEU B O 1
ATOM 2447 N N . SER B 1 118 ? 5.887 21.828 16.766 1 95.88 118 SER B N 1
ATOM 2448 C CA . SER B 1 118 ? 5.922 22.828 17.828 1 95.88 118 SER B CA 1
ATOM 2449 C C . SER B 1 118 ? 7.082 23.797 17.641 1 95.88 118 SER B C 1
ATOM 2451 O O . SER B 1 118 ? 7.254 24.719 18.438 1 95.88 118 SER B O 1
ATOM 2453 N N . LYS B 1 119 ? 7.855 23.594 16.609 1 94.62 119 LYS B N 1
ATOM 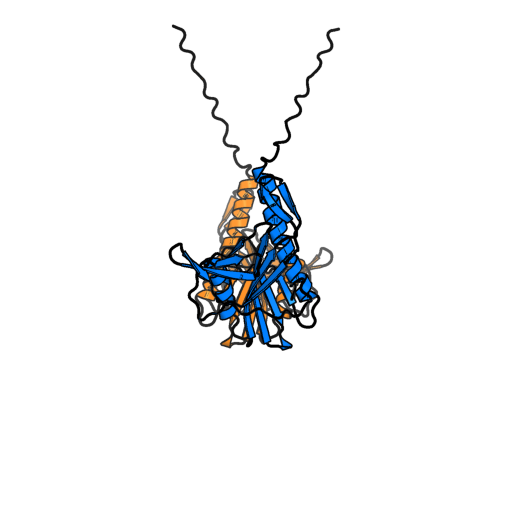2454 C CA . LYS B 1 119 ? 8.945 24.5 16.25 1 94.62 119 LYS B CA 1
ATOM 2455 C C . LYS B 1 119 ? 8.703 25.156 14.891 1 94.62 119 LYS B C 1
ATOM 2457 O O . LYS B 1 119 ? 8.445 24.453 13.906 1 94.62 119 LYS B O 1
ATOM 2462 N N . LYS B 1 120 ? 8.773 26.453 14.945 1 94.69 120 LYS B N 1
ATOM 2463 C CA . LYS B 1 120 ? 8.719 27.219 13.695 1 94.69 120 LYS B CA 1
ATOM 2464 C C . LYS B 1 120 ? 10.117 27.562 13.203 1 94.69 120 LYS B C 1
ATOM 2466 O O . LYS B 1 120 ? 10.883 28.219 13.914 1 94.69 120 LYS B O 1
ATOM 2471 N N . ARG B 1 121 ? 10.359 27.125 12.031 1 91.69 121 ARG B N 1
ATOM 2472 C CA . ARG B 1 121 ? 11.68 27.422 11.484 1 91.69 121 ARG B CA 1
ATOM 2473 C C . ARG B 1 121 ? 11.781 28.891 11.07 1 91.69 121 ARG B C 1
ATOM 2475 O O . ARG B 1 121 ? 10.945 29.391 10.32 1 91.69 121 ARG B O 1
ATOM 2482 N N . LEU B 1 122 ? 12.773 29.672 11.578 1 89.88 122 LEU B N 1
ATOM 2483 C CA . LEU B 1 122 ? 13.031 31.078 11.242 1 89.88 122 LEU B CA 1
ATOM 2484 C C . LEU B 1 122 ? 14.195 31.188 10.266 1 89.88 122 LEU B C 1
ATOM 2486 O O . LEU B 1 122 ? 14.336 32.219 9.586 1 89.88 122 LEU B O 1
ATOM 2490 N N . GLY B 1 123 ? 15.094 30.203 10.273 1 82.19 123 GLY B N 1
ATOM 2491 C CA . GLY B 1 123 ? 16.312 30.141 9.492 1 82.19 123 GLY B CA 1
ATOM 2492 C C . GLY B 1 123 ? 17.094 28.859 9.711 1 82.19 123 GLY B C 1
ATOM 2493 O O . GLY B 1 123 ? 16.547 27.875 10.219 1 82.19 123 GLY B O 1
ATOM 2494 N N . ILE B 1 124 ? 18.266 28.891 9.281 1 81.88 124 ILE B N 1
ATOM 2495 C CA . ILE B 1 124 ? 19.078 27.703 9.43 1 81.88 124 ILE B CA 1
ATOM 2496 C C . ILE B 1 124 ? 19.391 27.453 10.906 1 81.88 124 ILE B C 1
ATOM 2498 O O . ILE B 1 124 ? 20.062 28.266 11.547 1 81.88 124 ILE B O 1
ATOM 2502 N N . GLY B 1 125 ? 18.75 26.516 11.438 1 82.12 125 GLY B N 1
ATOM 2503 C CA . GLY B 1 125 ? 19.016 26.125 12.812 1 82.12 125 GLY B CA 1
ATOM 2504 C C . GLY B 1 125 ? 18.328 27 13.836 1 82.12 125 GLY B C 1
ATOM 2505 O O . GLY B 1 125 ? 18.672 26.953 15.023 1 82.12 125 GLY B O 1
ATOM 2506 N N . LYS B 1 126 ? 17.609 27.938 13.398 1 90.62 126 LYS B N 1
ATOM 2507 C CA . LYS B 1 126 ? 16.906 28.828 14.305 1 90.62 126 LYS B CA 1
ATOM 2508 C C . LYS B 1 126 ? 15.406 28.531 14.305 1 90.62 126 LYS B C 1
ATOM 2510 O O . LYS B 1 126 ? 14.781 28.484 13.25 1 90.62 126 LYS B O 1
ATOM 2515 N N . TYR B 1 127 ? 14.859 28.344 15.586 1 93.88 127 TYR B N 1
ATOM 2516 C CA . TYR B 1 127 ? 13.453 27.969 15.711 1 93.88 127 TYR B CA 1
ATOM 2517 C C . TYR B 1 127 ? 12.766 28.812 16.766 1 93.88 127 TYR B C 1
ATOM 2519 O O . TYR B 1 127 ? 13.406 29.312 17.688 1 93.88 127 TYR B O 1
ATOM 2527 N N . GLU B 1 128 ? 11.562 29.047 16.516 1 96.31 128 GLU B N 1
ATOM 2528 C CA . GLU B 1 128 ? 10.664 29.656 17.5 1 96.31 128 GLU B CA 1
ATOM 2529 C C . GLU B 1 128 ? 9.617 28.656 17.984 1 96.31 128 GLU B C 1
ATOM 2531 O O . GLU B 1 128 ? 9.055 27.906 17.203 1 96.31 128 GLU B O 1
ATOM 2536 N N . SER B 1 129 ? 9.477 28.609 19.266 1 96.06 129 SER B N 1
ATOM 2537 C CA . SER B 1 129 ? 8.492 27.703 19.844 1 96.06 129 SER B CA 1
ATOM 2538 C C . SER B 1 129 ? 7.07 28.125 19.484 1 96.06 129 SER B C 1
ATOM 2540 O O . SER B 1 129 ? 6.762 29.312 19.453 1 96.06 129 SER B O 1
ATOM 2542 N N . ARG B 1 130 ? 6.211 27.188 19.203 1 96.25 130 ARG B N 1
ATOM 2543 C CA . ARG B 1 130 ? 4.789 27.406 18.953 1 96.25 130 ARG B CA 1
ATOM 2544 C C . ARG B 1 130 ? 3.971 26.188 19.344 1 96.25 130 ARG B C 1
ATOM 2546 O O . ARG B 1 130 ? 4.523 25.188 19.797 1 96.25 130 ARG B O 1
ATOM 2553 N N . GLU B 1 131 ? 2.736 26.375 19.156 1 96.12 131 GLU B N 1
ATOM 2554 C CA . GLU B 1 131 ? 1.862 25.25 19.453 1 96.12 131 GLU B CA 1
ATOM 2555 C C . GLU B 1 131 ? 1.878 24.234 18.312 1 96.12 131 GLU B C 1
ATOM 2557 O O . GLU B 1 131 ? 1.867 24.609 17.141 1 96.12 131 GLU B O 1
ATOM 2562 N N . LEU B 1 132 ? 1.945 22.953 18.656 1 97.06 132 LEU B N 1
ATOM 2563 C CA . LEU B 1 132 ? 1.732 21.906 17.672 1 97.06 132 LEU B CA 1
ATOM 2564 C C . LEU B 1 132 ? 0.278 21.875 17.219 1 97.06 132 LEU B C 1
ATOM 2566 O O . LEU B 1 132 ? -0.637 21.922 18.031 1 97.06 132 LEU B O 1
ATOM 2570 N N . ARG B 1 133 ? 0.02 21.797 15.945 1 97 133 ARG B N 1
ATOM 2571 C CA . ARG B 1 133 ? -1.337 21.766 15.406 1 97 133 ARG B CA 1
ATOM 2572 C C . ARG B 1 133 ? -1.495 20.656 14.375 1 97 133 ARG B C 1
ATOM 2574 O O . ARG B 1 133 ? -0.6 20.438 13.555 1 97 133 ARG B O 1
ATOM 2581 N N . GLU B 1 134 ? -2.602 20.016 14.484 1 98.12 134 GLU B N 1
ATOM 2582 C CA . GLU B 1 134 ? -2.979 19.016 13.5 1 98.12 134 GLU B CA 1
ATOM 2583 C C . GLU B 1 134 ? -4.273 19.406 12.781 1 98.12 134 GLU B C 1
ATOM 2585 O O . GLU B 1 134 ? -5.195 19.938 13.406 1 98.12 134 GLU B O 1
ATOM 2590 N N . PHE B 1 135 ? -4.344 19.156 11.523 1 98 135 PHE B N 1
ATOM 2591 C CA . PHE B 1 135 ? -5.559 19.328 10.734 1 98 135 PHE B CA 1
ATOM 2592 C C . PHE B 1 135 ? -5.824 18.109 9.867 1 98 135 PHE B C 1
ATOM 2594 O O . PHE B 1 135 ? -4.895 17.516 9.32 1 98 135 PHE B O 1
ATOM 2601 N N . TYR B 1 136 ? -7.023 17.719 9.789 1 98.44 136 TYR B N 1
ATOM 2602 C CA . TYR B 1 136 ? -7.496 16.625 8.945 1 98.44 136 TYR B CA 1
ATOM 2603 C C . TYR B 1 136 ? -8.594 17.109 8 1 98.44 136 TYR B C 1
ATOM 2605 O O . TYR B 1 136 ? -9.75 17.234 8.406 1 98.44 136 TYR B O 1
ATOM 2613 N N . LYS B 1 137 ? -8.211 17.328 6.766 1 98.19 137 LYS B N 1
ATOM 2614 C CA . LYS B 1 137 ? -9.125 17.938 5.801 1 98.19 137 LYS B CA 1
ATOM 2615 C C . LYS B 1 137 ? -9.586 16.922 4.77 1 98.19 137 LYS B C 1
ATOM 2617 O O . LYS B 1 137 ? -8.781 16.172 4.211 1 98.19 137 LYS B O 1
ATOM 2622 N N . ILE B 1 138 ? -10.891 16.859 4.555 1 98.5 138 ILE B N 1
ATOM 2623 C CA . ILE B 1 138 ? -11.453 15.969 3.551 1 98.5 138 ILE B CA 1
ATOM 2624 C C .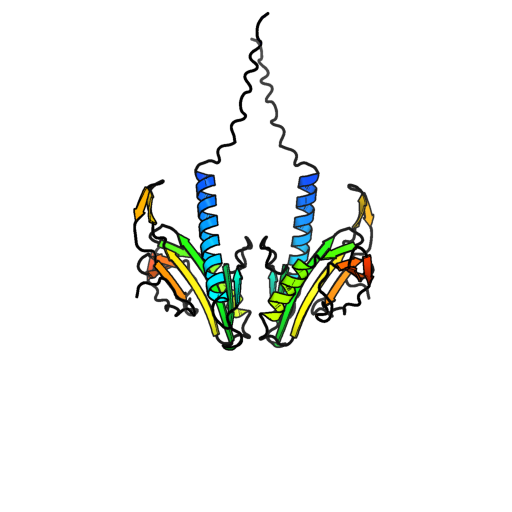 ILE B 1 138 ? -11.422 16.641 2.182 1 98.5 138 ILE B C 1
ATOM 2626 O O . ILE B 1 138 ? -11.969 17.734 2.006 1 98.5 138 ILE B O 1
ATOM 2630 N N . TRP B 1 139 ? -10.758 16.047 1.25 1 98.19 139 TRP B N 1
ATOM 2631 C CA . TRP B 1 139 ? -10.766 16.609 -0.099 1 98.19 139 TRP B CA 1
ATOM 2632 C C . TRP B 1 139 ? -12.18 16.594 -0.678 1 98.19 139 TRP B C 1
ATOM 2634 O O . TRP B 1 139 ? -12.922 15.625 -0.517 1 98.19 139 TRP B O 1
ATOM 2644 N N . ASP B 1 140 ? -12.523 17.688 -1.299 1 96.25 140 ASP B N 1
ATOM 2645 C CA . ASP B 1 140 ? -13.82 17.812 -1.964 1 96.25 140 ASP B CA 1
ATOM 2646 C C . ASP B 1 140 ? -13.719 17.453 -3.443 1 96.25 140 ASP B C 1
ATOM 2648 O O . ASP B 1 140 ? -13.156 18.203 -4.238 1 96.25 140 ASP B O 1
ATOM 2652 N N . GLU B 1 141 ? -14.305 16.391 -3.826 1 94.25 141 GLU B N 1
ATOM 2653 C CA . GLU B 1 141 ? -14.172 15.875 -5.184 1 94.25 141 GLU B CA 1
ATOM 2654 C C . GLU B 1 141 ? -14.844 16.797 -6.195 1 94.25 141 GLU B C 1
ATOM 2656 O O . GLU B 1 141 ? -14.633 16.656 -7.402 1 94.25 141 GLU B O 1
ATOM 2661 N N . LYS B 1 142 ? -15.578 17.688 -5.734 1 94.19 142 LYS B N 1
ATOM 2662 C CA . LYS B 1 142 ? -16.219 18.641 -6.633 1 94.19 142 LYS B CA 1
ATOM 2663 C C . LYS B 1 142 ? -15.234 19.719 -7.09 1 94.19 142 LYS B C 1
ATOM 2665 O O . LYS B 1 142 ? -15.508 20.438 -8.047 1 94.19 142 LYS B O 1
ATOM 2670 N N . LEU B 1 143 ? -14.172 19.828 -6.41 1 93.75 143 LEU B N 1
ATOM 2671 C CA . LEU B 1 143 ? -13.156 20.828 -6.746 1 93.75 143 LEU B CA 1
ATOM 2672 C C . LEU B 1 143 ? -12.211 20.297 -7.82 1 93.75 143 LEU B C 1
ATOM 2674 O O . LEU B 1 143 ? -11.961 19.094 -7.895 1 93.75 143 LEU B O 1
ATOM 2678 N N . ASP B 1 144 ? -11.727 21.25 -8.602 1 93.38 144 ASP B N 1
ATOM 2679 C CA . ASP B 1 144 ? -10.625 20.859 -9.484 1 93.38 144 ASP B CA 1
ATOM 2680 C C . ASP B 1 144 ? -9.383 20.484 -8.688 1 93.38 144 ASP B C 1
ATOM 2682 O O . ASP B 1 144 ? -9.078 21.109 -7.668 1 93.38 144 ASP B O 1
ATOM 2686 N N . ILE B 1 145 ? -8.805 19.469 -9.219 1 94.88 145 ILE B N 1
ATOM 2687 C CA . ILE B 1 145 ? -7.59 19.047 -8.531 1 94.88 145 ILE B CA 1
ATOM 2688 C C . ILE B 1 145 ? -6.457 20.031 -8.82 1 94.88 145 ILE B C 1
ATOM 2690 O O . ILE B 1 145 ? -6.105 20.25 -9.984 1 94.88 145 ILE B O 1
ATOM 2694 N N . THR B 1 146 ? -5.926 20.641 -7.816 1 95.06 146 THR B N 1
ATOM 2695 C CA . THR B 1 146 ? -4.836 21.609 -7.891 1 95.06 146 THR B CA 1
ATOM 2696 C C . THR B 1 146 ? -3.844 21.391 -6.75 1 95.06 146 THR B C 1
ATOM 2698 O O . THR B 1 146 ? -4.129 20.656 -5.805 1 95.06 146 THR B O 1
ATOM 2701 N N . ASP B 1 147 ? -2.684 21.969 -6.984 1 96.56 147 ASP B N 1
ATOM 2702 C CA . ASP B 1 147 ? -1.817 22.078 -5.812 1 96.56 147 ASP B CA 1
ATOM 2703 C C . ASP B 1 147 ? -2.514 22.844 -4.684 1 96.56 147 ASP B C 1
ATOM 2705 O O . ASP B 1 147 ? -3.221 23.812 -4.93 1 96.56 147 ASP B O 1
ATOM 2709 N N . CYS B 1 148 ? -2.299 22.359 -3.488 1 96.5 148 CYS B N 1
ATOM 2710 C CA . CYS B 1 148 ? -2.885 23.094 -2.373 1 96.5 148 CYS B CA 1
ATOM 2711 C C . CYS B 1 148 ? -1.863 23.297 -1.263 1 96.5 148 CYS B C 1
ATOM 2713 O O . CYS B 1 148 ? -0.78 22.719 -1.288 1 96.5 148 CYS B O 1
ATOM 2715 N N . VAL B 1 149 ? -2.215 24.25 -0.396 1 97.56 149 VAL B N 1
ATOM 2716 C CA . VAL B 1 149 ? -1.368 24.562 0.749 1 97.56 149 VAL B CA 1
ATOM 2717 C C . VAL B 1 149 ? -2.229 24.734 2 1 97.56 149 VAL B C 1
ATOM 2719 O O . VAL B 1 149 ? -3.293 25.344 1.952 1 97.56 149 VAL B O 1
ATOM 2722 N N . CYS B 1 150 ? -1.784 24.109 3.033 1 98.31 150 CYS B N 1
ATOM 2723 C CA . CYS B 1 150 ? -2.393 24.344 4.336 1 98.31 150 CYS B CA 1
ATOM 2724 C C . CYS B 1 150 ? -1.527 25.281 5.176 1 98.31 150 CYS B C 1
ATOM 2726 O O . CYS B 1 150 ? -0.321 25.062 5.309 1 98.31 150 CYS B O 1
ATOM 2728 N N . THR B 1 151 ? -2.168 26.281 5.719 1 97.94 151 THR B N 1
ATOM 2729 C CA . THR B 1 151 ? -1.425 27.188 6.578 1 97.94 151 THR B CA 1
ATOM 2730 C C . THR B 1 151 ? -1.561 26.797 8.047 1 97.94 151 THR B C 1
ATOM 2732 O O . THR B 1 151 ? -2.412 25.969 8.391 1 97.94 151 THR B O 1
ATOM 2735 N N . TYR B 1 152 ? -0.707 27.391 8.867 1 97.38 152 TYR B N 1
ATOM 2736 C CA . TYR B 1 152 ? -0.635 27.062 10.281 1 97.38 152 TYR B CA 1
ATOM 2737 C C . TYR B 1 152 ? -1.963 27.344 10.977 1 97.38 152 TYR B C 1
ATOM 2739 O O . TYR B 1 152 ? -2.266 26.75 12.016 1 97.38 152 TYR B O 1
ATOM 2747 N N . ASP B 1 153 ? -2.816 28.188 10.484 1 95.62 153 ASP B N 1
ATOM 2748 C CA . ASP B 1 153 ? -4.098 28.5 11.109 1 95.62 153 ASP B CA 1
ATOM 2749 C C . ASP B 1 153 ? -5.199 27.562 10.602 1 95.62 153 ASP B C 1
ATOM 2751 O O . ASP B 1 153 ? -6.371 27.75 10.938 1 95.62 153 ASP B O 1
ATOM 2755 N N . GLY B 1 154 ? -4.832 26.625 9.711 1 96.88 154 GLY B N 1
ATOM 2756 C CA . GLY B 1 154 ? -5.762 25.578 9.312 1 96.88 154 GLY B CA 1
ATOM 2757 C C . GLY B 1 154 ? -6.516 25.906 8.031 1 96.88 154 GLY B C 1
ATOM 2758 O O . GLY B 1 154 ? -7.426 25.172 7.637 1 96.88 154 GLY B O 1
ATOM 2759 N N . LYS B 1 155 ? -6.09 26.938 7.406 1 97.56 155 LYS B N 1
ATOM 2760 C CA . LYS B 1 155 ? -6.727 27.312 6.148 1 97.56 155 LYS B CA 1
ATOM 2761 C C . LYS B 1 155 ? -6.078 26.594 4.969 1 97.56 155 LYS B C 1
ATOM 2763 O O . LYS B 1 155 ? -4.875 26.328 4.98 1 97.56 155 LYS B O 1
ATOM 2768 N N . ILE B 1 156 ? -6.918 26.281 3.957 1 97.81 156 ILE B N 1
ATOM 2769 C CA . ILE B 1 156 ? -6.418 25.625 2.762 1 97.81 156 ILE B CA 1
ATOM 2770 C C . ILE B 1 156 ? -6.535 26.562 1.561 1 97.81 156 ILE B C 1
ATOM 2772 O O . ILE B 1 156 ? -7.551 27.234 1.394 1 97.81 156 ILE B O 1
ATOM 2776 N N . TYR B 1 157 ? -5.516 26.578 0.8 1 97.62 157 TYR B N 1
ATOM 2777 C CA . TYR B 1 157 ? -5.496 27.375 -0.417 1 97.62 157 TYR B CA 1
ATOM 2778 C C . TYR B 1 157 ? -5.172 26.516 -1.633 1 97.62 157 TYR B C 1
ATOM 2780 O O . TYR B 1 157 ? -4.32 25.625 -1.562 1 97.62 157 TYR B O 1
ATOM 2788 N N . ALA B 1 158 ? -5.879 26.766 -2.738 1 96.25 158 ALA B N 1
ATOM 2789 C CA . ALA B 1 158 ? -5.531 26.203 -4.035 1 96.25 158 ALA B CA 1
ATOM 2790 C C . ALA B 1 158 ? -4.578 27.109 -4.801 1 96.25 158 ALA B C 1
ATOM 2792 O O . ALA B 1 158 ? -4.734 28.344 -4.781 1 96.25 158 ALA B O 1
ATOM 2793 N N . LYS B 1 159 ? -3.578 26.5 -5.344 1 92.38 159 LYS B N 1
ATOM 2794 C CA . LYS B 1 159 ? -2.695 27.266 -6.223 1 92.38 159 LYS B CA 1
ATOM 2795 C C . LYS B 1 159 ? -3.15 27.172 -7.676 1 92.38 159 LYS B C 1
ATOM 2797 O O . LYS B 1 159 ? -2.963 26.141 -8.328 1 92.38 159 LYS B O 1
ATOM 2802 N N . VAL B 1 160 ? -3.836 28.125 -8.117 1 86.31 160 VAL B N 1
ATOM 2803 C CA . VAL B 1 160 ? -4.355 28.172 -9.484 1 86.31 160 VAL B CA 1
ATOM 2804 C C . VAL B 1 160 ? -3.684 29.312 -10.25 1 86.31 160 VAL B C 1
ATOM 2806 O O . VAL B 1 160 ? -3.783 30.484 -9.859 1 86.31 160 VAL B O 1
ATOM 2809 N N . ASP B 1 161 ? -3.004 28.938 -11.312 1 84.69 161 ASP B N 1
ATOM 2810 C CA . ASP B 1 161 ? -2.346 29.922 -12.172 1 84.69 161 ASP B CA 1
ATOM 2811 C C . ASP B 1 161 ? -1.446 30.844 -11.352 1 84.69 161 ASP B C 1
ATOM 2813 O O . ASP B 1 161 ? -1.523 32.062 -11.477 1 84.69 161 ASP B O 1
ATOM 2817 N N . GLY B 1 162 ? -0.76 30.344 -10.383 1 83 162 GLY B N 1
ATOM 2818 C CA . GLY B 1 162 ? 0.207 31.094 -9.602 1 83 162 GLY B CA 1
ATOM 2819 C C . GLY B 1 162 ? -0.425 31.875 -8.469 1 83 162 GLY B C 1
ATOM 2820 O O . GLY B 1 162 ? 0.275 32.531 -7.703 1 83 162 GLY B O 1
ATOM 2821 N N . MET B 1 163 ? -1.696 31.844 -8.367 1 90.38 163 MET B N 1
ATOM 2822 C CA . MET B 1 163 ? -2.383 32.562 -7.305 1 90.38 163 MET B CA 1
ATOM 2823 C C . MET B 1 163 ? -2.982 31.609 -6.289 1 90.38 163 MET B C 1
ATOM 2825 O O . MET B 1 163 ? -3.363 30.484 -6.633 1 90.38 163 MET B O 1
ATOM 2829 N N . ARG B 1 164 ? -2.986 32.094 -5.078 1 91.62 164 ARG B N 1
ATOM 2830 C CA . ARG B 1 164 ? -3.604 31.328 -4.012 1 91.62 164 ARG B CA 1
ATOM 2831 C C . ARG B 1 164 ? -5.066 31.719 -3.82 1 91.62 164 ARG B C 1
ATOM 2833 O O . ARG B 1 164 ? -5.391 32.906 -3.75 1 91.62 164 ARG B O 1
ATOM 2840 N N . LYS B 1 165 ? -5.887 30.797 -3.951 1 95.06 165 LYS B N 1
ATOM 2841 C CA . LYS B 1 165 ? -7.309 30.984 -3.664 1 95.06 165 LYS B CA 1
ATOM 2842 C C . LYS B 1 165 ? -7.762 30.078 -2.518 1 95.06 165 LYS B C 1
ATOM 2844 O O . LYS B 1 165 ? -7.59 28.859 -2.572 1 95.06 165 LYS B O 1
ATOM 2849 N N . GLU B 1 166 ? -8.312 30.703 -1.506 1 96.31 166 GLU B N 1
ATOM 2850 C CA . GLU B 1 166 ? -8.766 29.922 -0.364 1 96.31 166 GLU B CA 1
ATOM 2851 C C . GLU B 1 166 ? -9.883 28.969 -0.763 1 96.31 166 GLU B C 1
ATOM 2853 O O . GLU B 1 166 ? -10.805 29.344 -1.49 1 96.31 166 GLU B O 1
ATOM 2858 N N . ILE B 1 167 ? -9.75 27.734 -0.38 1 96.31 167 ILE B N 1
ATOM 2859 C CA . ILE B 1 167 ? -10.812 26.766 -0.586 1 96.31 167 ILE B CA 1
ATOM 2860 C C . ILE B 1 167 ? -11.25 26.188 0.758 1 96.31 167 ILE B C 1
ATOM 2862 O O . ILE B 1 167 ? -10.438 26.047 1.678 1 96.31 167 ILE B O 1
ATOM 2866 N N . ASN B 1 168 ? -12.547 25.938 0.88 1 95.12 168 ASN B N 1
ATOM 2867 C CA . ASN B 1 168 ? -13.094 25.406 2.131 1 95.12 168 ASN B CA 1
ATOM 2868 C C . ASN B 1 168 ? -13.227 23.891 2.094 1 95.12 168 ASN B C 1
ATOM 2870 O O . ASN B 1 168 ? -14.117 23.359 1.434 1 95.12 168 ASN B O 1
ATOM 2874 N N . LEU B 1 169 ? -12.281 23.203 2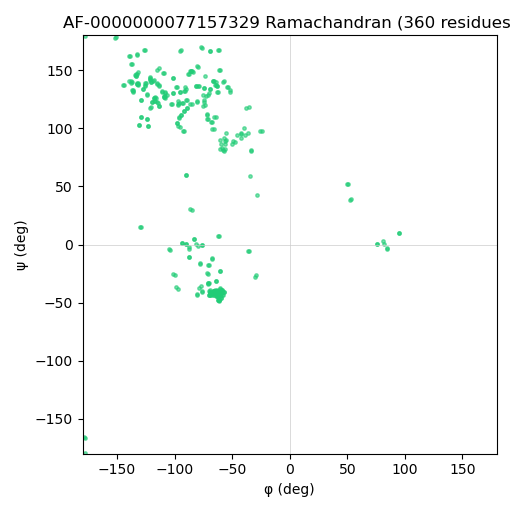.727 1 97.5 169 LEU B N 1
ATOM 2875 C CA . LEU B 1 169 ? -12.383 21.766 2.9 1 97.5 169 LEU B CA 1
ATOM 2876 C C . LEU B 1 169 ? -12.922 21.422 4.285 1 97.5 169 LEU B C 1
ATOM 2878 O O . LEU B 1 169 ? -12.523 22.031 5.277 1 97.5 169 LEU B O 1
ATOM 2882 N N . LYS B 1 170 ? -13.82 20.516 4.293 1 97.06 170 LYS B N 1
ATOM 2883 C CA . LYS B 1 170 ? -14.414 20.094 5.559 1 97.06 170 LYS B CA 1
ATOM 2884 C C . LYS B 1 170 ? -13.375 19.422 6.457 1 97.06 170 LYS B C 1
ATOM 2886 O O . LYS B 1 170 ? -12.539 18.656 5.988 1 97.06 170 LYS B O 1
ATOM 2891 N N . GLU B 1 171 ? -13.438 19.781 7.762 1 96.88 171 GLU B N 1
ATOM 2892 C CA . GLU B 1 171 ? -12.625 19.094 8.758 1 96.88 171 GLU B CA 1
ATOM 2893 C C . GLU B 1 171 ? -13.18 17.703 9.062 1 96.88 171 GLU B C 1
ATOM 2895 O O . GLU B 1 171 ? -14.383 17.531 9.227 1 96.88 171 GLU B O 1
ATOM 2900 N N . CYS B 1 172 ? -12.305 16.75 9.102 1 97.5 172 CYS B N 1
ATOM 2901 C CA . CYS B 1 172 ? -12.727 15.391 9.43 1 97.5 172 CYS B CA 1
ATOM 2902 C C . CYS B 1 172 ? -12.672 15.141 10.93 1 97.5 172 CYS B C 1
ATOM 2904 O O . CYS B 1 172 ? -11.641 15.383 11.562 1 97.5 172 CYS B O 1
ATOM 2906 N N . LYS B 1 173 ? -13.781 14.734 11.477 1 95.94 173 LYS B N 1
ATOM 2907 C CA . LYS B 1 173 ? -13.727 14.227 12.844 1 95.94 173 LYS B CA 1
ATOM 2908 C C . LYS B 1 173 ? -13.047 12.859 12.898 1 95.94 173 LYS B C 1
ATOM 2910 O O . LYS B 1 173 ? -13.625 11.859 12.477 1 95.94 173 LYS B O 1
ATOM 2915 N N . MET B 1 174 ? -11.914 12.766 13.469 1 97.56 174 MET B N 1
ATOM 2916 C CA . MET B 1 174 ? -11.117 11.539 13.477 1 97.56 174 MET B CA 1
ATOM 2917 C C . MET B 1 174 ? -11.625 10.57 14.539 1 97.56 174 MET B C 1
ATOM 2919 O O . MET B 1 174 ? -12.195 10.992 15.547 1 97.56 174 MET B O 1
ATOM 2923 N N . PRO B 1 175 ? -11.406 9.32 14.352 1 96.38 175 PRO B N 1
ATOM 2924 C CA . PRO B 1 175 ? -11.852 8.328 15.336 1 96.38 175 PRO B CA 1
ATOM 2925 C C . PRO B 1 175 ? -10.898 8.195 16.516 1 96.38 175 PRO B C 1
ATOM 2927 O O . PRO B 1 175 ? -11.148 7.406 17.438 1 96.38 175 PRO B O 1
ATOM 2930 N N . PHE B 1 176 ? -9.844 8.945 16.531 1 97 176 PHE B N 1
ATOM 2931 C CA . PHE B 1 176 ? -8.875 8.969 17.609 1 97 176 PHE B CA 1
ATOM 2932 C C . PHE B 1 176 ? -8.656 10.398 18.109 1 97 176 PHE B C 1
ATOM 2934 O O . PHE B 1 176 ? -9.07 11.359 17.453 1 97 176 PHE B O 1
ATOM 2941 N N . LYS B 1 177 ? -8.008 10.547 19.234 1 93.25 177 LYS B N 1
ATOM 2942 C CA . LYS B 1 177 ? -7.738 11.859 19.797 1 93.25 177 LYS B CA 1
ATOM 2943 C C . LYS B 1 177 ? -6.695 12.617 18.984 1 93.25 177 LYS B C 1
ATOM 2945 O O . LYS B 1 177 ? -5.688 12.039 18.562 1 93.25 177 LYS B O 1
ATOM 2950 N N . THR B 1 178 ? -7.066 13.82 18.656 1 90.81 178 THR B N 1
ATOM 2951 C CA . THR B 1 178 ? -6.156 14.664 17.875 1 90.81 178 THR B CA 1
ATOM 2952 C C . THR B 1 178 ? -5.68 15.852 18.703 1 90.81 178 THR B C 1
ATOM 2954 O O . THR B 1 178 ? -6.219 16.125 19.781 1 90.81 178 THR B O 1
ATOM 2957 N N . LYS B 1 179 ? -4.555 16.312 18.406 1 75.75 179 LYS B N 1
ATOM 2958 C CA . LYS B 1 179 ? -4.055 17.516 19.047 1 75.75 179 LYS B CA 1
ATOM 2959 C C . LYS B 1 179 ? -4.516 18.766 18.312 1 75.75 179 LYS B C 1
ATOM 2961 O O . LYS B 1 179 ? -3.773 19.75 18.203 1 75.75 179 LYS B O 1
ATOM 2966 N N . GLN B 1 180 ? -5.801 18.562 17.672 1 65.31 180 GLN B N 1
ATOM 2967 C CA . GLN B 1 180 ? -6.371 19.734 17.031 1 65.31 180 GLN B CA 1
ATOM 2968 C C . GLN B 1 180 ? -6.867 20.75 18.062 1 65.31 180 GLN B C 1
ATOM 2970 O O . GLN B 1 180 ? -7.438 20.359 19.078 1 65.31 180 GLN B O 1
ATOM 2975 N N . ARG B 1 181 ? -6.215 21.906 18.266 1 48.69 181 ARG B N 1
ATOM 2976 C CA . ARG B 1 181 ? -6.848 22.891 19.141 1 48.69 181 ARG B CA 1
ATOM 2977 C C . ARG B 1 181 ? -8.141 23.422 18.531 1 48.69 181 ARG B C 1
ATOM 2979 O O . ARG B 1 181 ? -8.219 23.641 17.312 1 48.69 181 ARG B O 1
ATOM 2986 N N . LYS B 1 182 ? -9.422 23.016 19.188 1 42.56 182 LYS B N 1
ATOM 2987 C CA . LYS B 1 182 ? -10.688 23.703 18.938 1 42.56 182 LYS B CA 1
ATOM 2988 C C . LYS B 1 182 ? -10.477 25.203 18.75 1 42.56 182 LYS B C 1
ATOM 2990 O O . LYS B 1 182 ? -9.555 25.781 19.344 1 42.56 182 LYS B O 1
#

Sequence (364 aa):
MRSRTVTISKLSKKTKTNNQKAAKTRRQRGYQWEDTLVKRFNATPNWKAFRLGSPSIALPDVLAVNTEDSAIFTIEAKSGTSTSLPVPYDQIERCLEWAKTFDIYKKRKVLLAFKFLSKKRLGIGKYESRELREFYKIWDEKLDITDCVCTYDGKIYAKVDGMRKEINLKECKMPFKTKQRKMRSRTVTISKLSKKTKTNNQKAAKTRRQRGYQWEDTLVKRFNATPNWKAFRLGSPSIALPDVLAVNTEDSAIFTIEAKSGTSTSLPVPYDQIERCLEWAKTFDIYKKRKVLLAFKFLSKKRLGIGKYESRELREFYKIWDEKLDITDCVCTYDGKIYAKVDGMRKEINLKECKMPFKTKQRK

Solvent-accessible surface area (backbone atoms only — not comparable to full-atom values): 20364 Å² total; per-residue (Å²): 137,86,82,79,77,77,76,76,76,73,77,71,70,82,69,72,52,72,64,54,53,51,52,51,50,52,52,50,48,42,48,51,52,47,51,49,52,27,51,45,36,52,70,25,88,72,34,44,43,40,75,46,65,25,94,53,93,70,54,31,33,31,42,37,39,21,63,91,73,26,31,37,37,23,26,43,72,45,62,43,35,55,64,57,48,72,44,58,32,67,60,52,48,31,17,46,52,51,45,62,67,51,58,79,32,77,42,64,42,36,33,42,35,38,36,34,44,40,39,32,62,78,52,92,92,36,70,41,84,51,75,53,39,42,46,41,31,35,65,58,83,86,50,80,88,44,32,31,35,37,35,76,88,68,47,37,27,33,48,54,94,90,37,78,41,79,48,92,57,54,73,54,87,65,89,49,92,68,64,47,77,130,137,86,81,78,77,79,76,76,73,75,75,73,71,79,65,72,52,73,63,54,54,52,50,50,52,52,52,48,48,44,48,50,52,46,49,49,52,28,51,46,36,52,72,26,88,72,33,43,42,41,76,45,65,25,95,53,93,70,54,31,34,31,42,35,39,22,62,91,74,26,30,36,37,24,26,44,72,44,60,42,37,56,63,59,49,74,44,57,33,68,58,52,49,31,16,46,52,50,43,61,65,51,60,77,32,77,42,62,42,37,32,43,36,38,36,35,45,40,40,33,61,79,53,92,92,36,69,42,84,51,75,52,38,43,47,41,30,34,64,59,85,87,51,79,86,45,33,32,34,36,36,78,89,69,47,38,27,33,47,55,95,89,37,78,41,79,48,91,56,53,74,56,85,64,90,50,92,69,62,46,77,130

pLDDT: mean 87.72, std 18.17, range [28.19, 98.75]

Foldseek 3Di:
DDPPPPPPPPPPPPPDDPVNVVVVVQVVQQVVQLVVVQVQQVVFPQKHKDQPPDPDLQAAGMWMDRVVQLEIEGEHEFEDQEQKTKDALSNQVSRVVVQVVSVSRPHYWYKYKYWHDQWHDPDDVDTDGHDIAIFIFTDDPVDDRAMWMAGNVGWIWGQDPNDTDTDDTDTDDDSGDDPHDD/DDPPPPPPPPPPPPPPDPVNVVVVVQVVQQVVQLVVVQVQQVVFPQKHKDQPPDPDLQAAGMWMDRVVQLEIEGEHEEEDQEQKTKDALSNQVSRVVVQVVSVSRPHYWYKYKYWHDQWHDPDDVDTDGHDIAIFIFTDDPVDDRAMWMAGNVGWIWGQDPNDTDTDDTDTDDDSGDDPHDD

InterPro domains:
  IPR002732 Holliday junction resolvase Hjc [PF01870] (51-121)
  IPR011335 Restriction endonuclease type II-like [SSF52980] (32-159)
  IPR011856 tRNA endonuclease-like domain superfamily [G3DSA:3.40.1350.10] (23-163)

Secondary structure (DSSP, 8-state):
-----------------HHHHHHHHHHHHHHHHHHHHHHHHHTSTT-EEEE---S-TT--SEEEEETTTTEEEEEEEEEESSSEEEE-HHHHHHHHHHHHH-TT-SEEEEEEEEEE-SEEEEETTEEEE---EEEEEE--TTSPP-EEEEETTS-EEEEETTEEEEE-PEEP--SS------/-----------------HHHHHHHHHHHHHHHHHHHHHHHHHTSTT-EEEE---S-TT--SEEEEETTTTEEEEEEEEEESSSEEEE-HHHHHHHHHHHHHTTT-SEEEEEEEEEE-SEEEEETTEEEE---EEEEEE--TTSPP-EEEEETTS-EEEEETTEEEEE-PEEP--SS------